Protein AF-A0A7S3NY12-F1 (afdb_monomer)

Secondary structure (DSSP, 8-state):
--PEEEEEEEEHHHHTTTPPPEEEEEEEEHHHHHTS---SHHHHHHHHHT-HHHHHHHHHHHHH-TTSPP-EEEEEEEEEHHHHS-TTTT--HHHHH-TT-GGGGGGSTT-GGGG-S----BTTTB-EEEE--TT----S---GGGPPP-----SSS-EEEEE--GGGHHHHHHHHHHHTHHHHHH-TTTTTTT-----HHHHHHTT---EEEEEPP-

Structure (mmCIF, N/CA/C/O backbone):
data_AF-A0A7S3NY12-F1
#
_entry.id   AF-A0A7S3NY12-F1
#
loop_
_atom_site.group_PDB
_atom_site.id
_atom_site.type_symbol
_atom_site.label_atom_id
_atom_site.label_alt_id
_atom_site.label_comp_id
_atom_site.label_asym_id
_atom_site.label_entity_id
_atom_site.label_seq_id
_atom_site.pdbx_PDB_ins_code
_atom_site.Cartn_x
_atom_site.Cartn_y
_atom_site.Cartn_z
_atom_site.occupancy
_atom_site.B_iso_or_equiv
_atom_site.auth_seq_id
_atom_site.auth_comp_id
_atom_site.auth_asym_id
_atom_site.auth_atom_id
_atom_site.pdbx_PDB_model_num
ATOM 1 N N . SER A 1 1 ? 24.797 0.562 0.069 1.00 65.81 1 SER A N 1
ATOM 2 C CA . SER A 1 1 ? 24.595 1.807 -0.706 1.00 65.81 1 SER A CA 1
ATOM 3 C C . SER A 1 1 ? 24.584 2.985 0.256 1.00 65.81 1 SER A C 1
ATOM 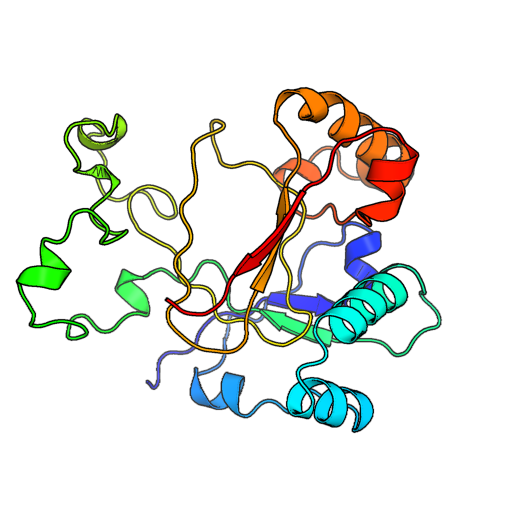5 O O . SER A 1 1 ? 24.001 2.838 1.321 1.00 65.81 1 SER A O 1
ATOM 7 N N . SER A 1 2 ? 25.221 4.115 -0.076 1.00 82.25 2 SER A N 1
ATOM 8 C CA . SER A 1 2 ? 25.170 5.358 0.721 1.00 82.25 2 SER A CA 1
ATOM 9 C C . SER A 1 2 ? 23.960 6.244 0.395 1.00 82.25 2 SER A C 1
ATOM 11 O O . SER A 1 2 ? 23.785 7.290 1.015 1.00 82.25 2 SER A O 1
ATOM 13 N N . LYS A 1 3 ? 23.129 5.845 -0.580 1.00 89.81 3 LYS A N 1
ATOM 14 C CA . LYS A 1 3 ? 21.895 6.562 -0.921 1.00 89.81 3 LYS A CA 1
ATOM 15 C C . LYS A 1 3 ? 20.923 6.518 0.255 1.00 89.81 3 LYS A C 1
ATOM 17 O O . LYS A 1 3 ? 20.723 5.454 0.843 1.00 89.81 3 LYS A O 1
ATOM 22 N N . ARG A 1 4 ? 20.330 7.671 0.561 1.00 93.88 4 ARG A N 1
ATOM 23 C CA . ARG A 1 4 ? 19.294 7.824 1.584 1.00 93.88 4 ARG A CA 1
ATOM 24 C C . ARG A 1 4 ? 17.927 7.733 0.915 1.00 93.88 4 ARG A C 1
ATOM 26 O O . ARG A 1 4 ? 17.709 8.348 -0.124 1.00 93.88 4 ARG A O 1
ATOM 33 N N . MET A 1 5 ? 17.063 6.901 1.475 1.00 94.69 5 MET A N 1
ATOM 34 C CA . MET A 1 5 ? 15.700 6.651 1.028 1.00 94.69 5 MET A CA 1
ATOM 35 C C . MET A 1 5 ? 14.769 7.512 1.882 1.00 94.69 5 MET A C 1
ATOM 37 O O . MET A 1 5 ? 14.854 7.392 3.109 1.00 94.69 5 MET A O 1
ATOM 41 N N . PRO A 1 6 ? 13.907 8.358 1.297 1.00 95.00 6 PRO A N 1
ATOM 42 C CA . PRO A 1 6 ? 12.849 9.001 2.065 1.00 95.00 6 PRO A CA 1
ATOM 43 C C . PRO A 1 6 ? 11.957 7.930 2.705 1.00 95.00 6 PRO A C 1
ATOM 45 O O . PRO A 1 6 ? 11.739 6.859 2.129 1.00 95.00 6 PRO A O 1
ATOM 48 N N . ILE A 1 7 ? 11.469 8.205 3.913 1.00 94.69 7 ILE A N 1
ATOM 49 C CA . ILE A 1 7 ? 10.614 7.276 4.662 1.00 94.69 7 ILE A CA 1
ATOM 50 C C . ILE A 1 7 ? 9.335 7.969 5.108 1.00 94.69 7 ILE A C 1
ATOM 52 O O . ILE A 1 7 ? 9.365 9.101 5.592 1.00 94.69 7 ILE A O 1
ATOM 56 N N . ARG A 1 8 ? 8.218 7.255 4.984 1.00 94.81 8 ARG A N 1
ATOM 57 C CA . ARG A 1 8 ? 6.965 7.594 5.653 1.00 94.81 8 ARG A CA 1
ATOM 58 C C . ARG A 1 8 ? 7.006 7.040 7.068 1.00 94.81 8 ARG A C 1
ATOM 60 O O . ARG A 1 8 ? 7.360 5.877 7.258 1.00 94.81 8 ARG A O 1
ATOM 67 N N . LEU A 1 9 ? 6.646 7.866 8.037 1.00 93.56 9 LEU A N 1
ATOM 68 C CA . LEU A 1 9 ? 6.452 7.469 9.422 1.00 93.56 9 LEU A CA 1
ATOM 69 C C . LEU A 1 9 ? 4.979 7.106 9.597 1.00 93.56 9 LEU A C 1
ATOM 71 O O . LEU A 1 9 ? 4.091 7.876 9.230 1.00 93.56 9 LEU A O 1
ATOM 75 N N . GLN A 1 10 ? 4.717 5.916 10.124 1.00 93.50 10 GLN A N 1
ATOM 76 C CA . GLN A 1 10 ? 3.361 5.416 10.312 1.00 93.50 10 GLN A CA 1
ATOM 77 C C . GLN A 1 10 ? 3.145 5.078 11.779 1.00 93.50 10 GLN A C 1
ATOM 79 O O . GLN A 1 10 ? 3.832 4.216 12.326 1.00 93.50 10 GLN A O 1
ATOM 84 N N . THR A 1 11 ? 2.155 5.716 12.395 1.00 93.50 11 THR A N 1
ATOM 85 C CA . THR A 1 11 ? 1.592 5.261 13.667 1.00 93.50 11 THR A CA 1
ATOM 86 C C . THR A 1 11 ? 0.400 4.363 13.351 1.00 93.50 11 THR A C 1
ATOM 88 O O . THR A 1 11 ? -0.593 4.838 12.800 1.00 93.50 11 THR A O 1
ATOM 91 N N . VAL A 1 12 ? 0.471 3.069 13.677 1.00 92.75 12 VAL A N 1
ATOM 92 C CA . VAL A 1 12 ? -0.541 2.070 13.266 1.00 92.75 12 VAL A CA 1
ATOM 93 C C . VAL A 1 12 ? -1.954 2.463 13.712 1.00 92.75 12 VAL A C 1
ATOM 95 O O . VAL A 1 12 ? -2.903 2.365 12.936 1.00 92.75 12 VAL A O 1
ATOM 98 N N . GLN A 1 13 ? -2.088 2.987 14.930 1.00 91.75 13 GLN A N 1
ATOM 99 C CA . GLN A 1 13 ? -3.350 3.468 15.495 1.00 91.75 13 GLN A CA 1
ATOM 100 C C . GLN A 1 13 ? -3.971 4.617 14.680 1.00 91.75 13 GLN A C 1
ATOM 102 O O . GLN A 1 13 ? -5.193 4.725 14.576 1.00 91.75 13 GLN A O 1
ATOM 107 N N . GLU A 1 14 ? -3.148 5.488 14.090 1.00 92.62 14 GLU A N 1
ATOM 108 C CA . GLU A 1 14 ? -3.610 6.667 13.347 1.00 92.62 14 GLU A CA 1
ATOM 109 C C . GLU A 1 14 ? -4.131 6.315 11.946 1.00 92.62 14 GLU A C 1
ATOM 111 O O . GLU A 1 14 ? -4.917 7.076 11.376 1.00 92.62 14 GLU A O 1
ATOM 116 N N . LEU A 1 15 ? -3.782 5.134 11.420 1.00 92.12 15 LEU A N 1
ATOM 117 C CA . LEU A 1 15 ? -4.290 4.634 10.136 1.00 92.12 15 LEU A CA 1
ATOM 118 C C . LEU A 1 15 ? -5.815 4.486 10.151 1.00 92.12 15 LEU A C 1
ATOM 120 O O . LEU A 1 15 ? -6.484 4.788 9.162 1.00 92.12 15 LEU A O 1
ATOM 124 N N . SER A 1 16 ? -6.37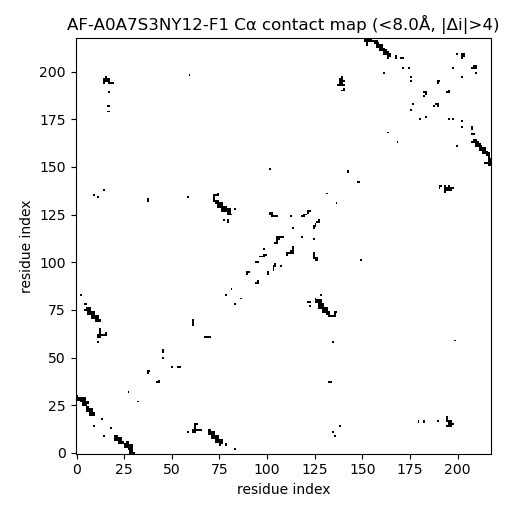8 4.082 11.295 1.00 91.19 16 SER A N 1
ATOM 125 C CA . SER A 1 16 ? -7.829 3.969 11.493 1.00 91.19 16 SER A CA 1
ATOM 126 C C . SER A 1 16 ? -8.563 5.308 11.375 1.00 91.19 16 SER A C 1
ATOM 128 O O . SER A 1 16 ? -9.773 5.330 11.172 1.00 91.19 16 SER A O 1
ATOM 130 N N . GLN A 1 17 ? -7.842 6.428 11.483 1.00 91.19 17 GLN A N 1
ATOM 131 C CA . GLN A 1 17 ? -8.388 7.785 11.462 1.00 91.19 17 GLN A CA 1
ATOM 132 C C . GLN A 1 17 ? -8.206 8.468 10.101 1.00 91.19 17 GLN A C 1
ATOM 134 O O . GLN A 1 17 ? -8.555 9.642 9.954 1.00 91.19 17 GLN A O 1
ATOM 139 N N . ALA A 1 18 ? -7.648 7.764 9.112 1.00 91.88 18 ALA A N 1
ATOM 140 C CA . ALA A 1 18 ? -7.248 8.334 7.831 1.00 91.88 18 ALA A CA 1
ATOM 141 C C . ALA A 1 18 ? -6.425 9.622 7.990 1.00 91.88 18 ALA A C 1
ATOM 143 O O . ALA A 1 18 ? -6.719 10.667 7.399 1.00 91.88 18 ALA A O 1
ATOM 144 N N . LYS A 1 19 ? -5.425 9.568 8.872 1.00 89.94 19 LYS A N 1
ATOM 145 C CA . LYS A 1 19 ? -4.416 10.618 8.982 1.00 89.94 19 LYS A CA 1
ATOM 146 C C . LYS A 1 19 ? -3.382 10.452 7.861 1.00 89.94 19 LYS A C 1
ATOM 148 O O . LYS A 1 19 ? -2.951 9.325 7.626 1.00 89.94 19 LYS A O 1
ATOM 153 N N . PRO A 1 20 ? -2.972 11.549 7.200 1.00 87.50 20 PRO A N 1
ATOM 154 C CA . PRO A 1 20 ? -1.830 11.527 6.297 1.00 87.50 20 PRO A CA 1
ATOM 155 C C . PRO A 1 20 ? -0.561 11.057 7.008 1.00 87.50 20 PRO A C 1
ATOM 157 O O . PRO A 1 20 ? -0.403 11.256 8.213 1.00 87.50 20 PRO A O 1
ATOM 160 N N . PHE A 1 21 ? 0.353 10.472 6.243 1.00 88.81 21 PHE A N 1
ATOM 161 C CA . PHE A 1 21 ? 1.645 10.032 6.753 1.00 88.81 21 PHE A CA 1
ATOM 162 C C . PHE A 1 21 ? 2.608 11.207 6.929 1.00 88.81 21 PHE A C 1
ATOM 164 O O . PHE A 1 21 ? 2.816 11.991 6.000 1.00 88.81 21 PHE A O 1
ATOM 171 N N . ASP A 1 22 ? 3.273 11.269 8.081 1.00 90.88 22 ASP A N 1
ATOM 172 C CA . ASP A 1 22 ? 4.455 12.112 8.234 1.00 90.88 22 ASP A CA 1
ATOM 173 C C . ASP A 1 22 ? 5.597 11.558 7.373 1.00 90.88 22 ASP A C 1
ATOM 175 O O . ASP A 1 22 ? 5.698 10.350 7.139 1.00 90.88 22 ASP A O 1
ATOM 179 N N . THR A 1 23 ? 6.477 12.432 6.887 1.00 90.38 23 THR A N 1
ATOM 180 C CA . THR A 1 23 ? 7.576 12.036 5.995 1.00 90.38 23 THR A CA 1
ATOM 181 C C . THR A 1 23 ? 8.905 12.592 6.493 1.00 90.38 23 THR A C 1
ATOM 183 O O . THR A 1 23 ? 9.013 13.767 6.839 1.00 90.38 23 THR A O 1
ATOM 186 N N . ASN A 1 24 ? 9.935 11.746 6.515 1.00 91.69 24 ASN A N 1
ATOM 187 C CA . ASN A 1 24 ? 11.321 12.161 6.690 1.00 91.69 24 ASN A CA 1
ATOM 188 C C . ASN A 1 24 ? 12.012 12.211 5.321 1.00 91.69 24 ASN A C 1
ATOM 190 O O . ASN A 1 24 ? 12.466 11.189 4.795 1.00 91.69 24 ASN A O 1
ATOM 194 N N . GLU A 1 25 ? 12.106 13.424 4.781 1.00 91.62 25 GLU A N 1
ATOM 195 C CA . GLU A 1 25 ? 12.719 13.725 3.482 1.00 91.62 25 GLU A CA 1
ATOM 196 C C . GLU A 1 25 ? 14.255 13.654 3.501 1.00 91.62 25 GLU A C 1
ATOM 198 O O . GLU A 1 25 ? 14.874 13.405 2.467 1.00 91.62 25 GLU A O 1
ATOM 203 N N . GLU A 1 26 ? 14.902 13.814 4.665 1.00 91.94 26 GLU A N 1
ATOM 204 C CA . GLU A 1 26 ? 16.354 13.580 4.784 1.00 91.94 26 GLU A CA 1
ATOM 205 C C . GLU A 1 26 ? 16.702 12.102 4.546 1.00 91.94 26 GLU A C 1
ATOM 207 O O . GLU A 1 26 ? 17.827 11.751 4.164 1.00 91.94 26 GLU A O 1
ATOM 212 N N . GLY A 1 27 ? 15.712 11.237 4.775 1.00 92.44 27 GLY A N 1
ATOM 213 C CA . GLY A 1 27 ? 15.762 9.814 4.523 1.00 92.44 27 GLY A CA 1
ATOM 214 C C . GLY A 1 27 ? 16.758 9.064 5.398 1.00 92.44 27 GLY A C 1
ATOM 215 O O . GLY A 1 27 ? 17.471 9.621 6.236 1.00 92.44 27 GLY A O 1
ATOM 216 N N . VAL A 1 28 ? 16.829 7.757 5.175 1.00 94.31 28 VAL A N 1
ATOM 217 C CA . VAL A 1 28 ? 17.764 6.841 5.836 1.00 94.31 28 VAL A CA 1
ATOM 218 C C . VAL A 1 28 ? 18.421 5.939 4.806 1.00 94.31 28 VAL A C 1
ATOM 220 O O . VAL A 1 28 ? 17.840 5.592 3.780 1.00 94.31 28 VAL A O 1
ATOM 223 N N . THR A 1 29 ? 19.663 5.551 5.041 1.00 94.44 29 THR A N 1
ATOM 224 C CA . THR A 1 29 ? 20.312 4.529 4.221 1.00 94.44 29 THR A CA 1
ATOM 225 C C . THR A 1 29 ? 19.633 3.176 4.420 1.00 94.44 29 THR A C 1
ATOM 227 O O . THR A 1 29 ? 19.054 2.896 5.468 1.00 94.44 29 THR A O 1
ATOM 230 N N . PHE A 1 30 ? 19.759 2.290 3.430 1.00 91.44 30 PHE A N 1
ATOM 231 C CA . PHE A 1 30 ? 19.253 0.919 3.550 1.00 91.44 30 PHE A CA 1
ATOM 232 C C . PHE A 1 30 ? 19.812 0.195 4.788 1.00 91.44 30 PHE A C 1
ATOM 234 O O . PHE A 1 30 ? 19.082 -0.510 5.471 1.00 91.44 30 PHE A O 1
ATOM 241 N N . GLN A 1 31 ? 21.087 0.418 5.128 1.00 91.44 31 GLN A N 1
ATOM 242 C CA . GLN A 1 31 ? 21.692 -0.198 6.310 1.00 91.44 31 GLN A CA 1
ATOM 243 C C . GLN A 1 31 ? 21.104 0.346 7.619 1.00 91.44 31 GLN A C 1
ATOM 245 O O . GLN A 1 31 ? 20.861 -0.431 8.536 1.00 91.44 31 GLN A O 1
ATOM 250 N N . GLU A 1 32 ? 20.872 1.659 7.712 1.00 93.12 32 GLU A N 1
ATOM 251 C CA . GLU A 1 32 ? 20.206 2.270 8.872 1.00 93.12 32 GLU A CA 1
ATOM 252 C C . GLU A 1 32 ? 18.782 1.721 9.031 1.00 93.12 32 GLU A C 1
ATOM 254 O O . GLU A 1 32 ? 18.401 1.359 10.140 1.00 93.12 32 GLU A O 1
ATOM 259 N N . PHE A 1 33 ? 18.036 1.583 7.928 1.00 92.31 33 PHE A N 1
ATOM 260 C CA . PHE A 1 33 ? 16.687 1.010 7.931 1.00 92.31 33 PHE A CA 1
ATOM 261 C C . PHE A 1 33 ? 16.679 -0.437 8.444 1.00 92.31 33 PHE A C 1
ATOM 263 O O . PHE A 1 33 ? 15.909 -0.771 9.338 1.00 92.31 33 PHE A O 1
ATOM 270 N N . MET A 1 34 ? 17.572 -1.287 7.926 1.00 88.94 34 MET A N 1
ATOM 271 C CA . MET A 1 34 ? 17.658 -2.701 8.322 1.00 88.94 34 MET A CA 1
ATOM 272 C C . MET A 1 34 ? 18.136 -2.900 9.765 1.00 88.94 34 MET A C 1
ATOM 274 O O . MET A 1 34 ? 17.807 -3.907 10.385 1.00 88.94 34 MET A O 1
ATOM 278 N N . ASN A 1 35 ? 18.915 -1.957 10.297 1.00 88.94 35 ASN A N 1
ATOM 279 C CA . ASN A 1 35 ? 19.404 -1.997 11.674 1.00 88.94 35 ASN A CA 1
ATOM 280 C C . ASN A 1 35 ? 18.410 -1.402 12.680 1.00 88.94 35 ASN A C 1
ATOM 282 O O . ASN A 1 35 ? 18.693 -1.419 13.881 1.00 88.94 35 ASN A O 1
ATOM 286 N N . LYS A 1 36 ? 17.289 -0.834 12.218 1.00 85.50 36 LYS A N 1
ATOM 287 C CA . LYS A 1 36 ? 16.285 -0.265 13.111 1.00 85.50 36 LYS A CA 1
ATOM 288 C C . LYS A 1 36 ? 15.687 -1.382 13.959 1.00 85.50 36 LYS A C 1
ATOM 290 O O . LYS A 1 36 ? 15.234 -2.397 13.434 1.00 85.50 36 LYS A O 1
ATOM 295 N N . ASP A 1 37 ? 15.713 -1.195 15.276 1.00 73.94 37 ASP A N 1
ATOM 296 C CA . ASP A 1 37 ? 15.134 -2.165 16.199 1.00 73.94 37 ASP A CA 1
ATOM 297 C C . ASP A 1 37 ? 13.619 -2.265 15.922 1.00 73.94 37 ASP A C 1
ATOM 299 O O . ASP A 1 37 ? 12.943 -1.233 15.979 1.00 73.94 37 ASP A O 1
ATOM 303 N N . PRO A 1 38 ? 13.068 -3.464 15.636 1.00 66.38 38 PRO A N 1
ATOM 304 C CA . PRO A 1 38 ? 11.624 -3.662 15.489 1.00 66.38 38 PRO A CA 1
ATOM 305 C C . PRO A 1 38 ? 10.834 -3.346 16.772 1.00 66.38 38 PRO A C 1
ATOM 307 O O . PRO A 1 38 ? 9.605 -3.366 16.748 1.00 66.38 38 PRO A O 1
ATOM 310 N N . GLY A 1 39 ? 11.515 -3.058 17.887 1.00 67.25 39 GLY A N 1
ATOM 311 C CA . GLY A 1 39 ? 10.936 -2.544 19.120 1.00 67.25 39 GLY A CA 1
ATOM 312 C C . GLY A 1 39 ? 10.843 -3.610 20.210 1.00 67.25 39 GLY A C 1
ATOM 313 O O . GLY A 1 39 ? 11.793 -4.356 20.457 1.00 67.25 39 GLY A O 1
ATOM 314 N N . SER A 1 40 ? 9.697 -3.636 20.900 1.00 65.25 40 SER A N 1
ATOM 315 C CA . SER A 1 40 ? 9.386 -4.505 22.045 1.00 65.25 40 SER A CA 1
ATOM 316 C C . SER A 1 40 ? 9.858 -5.958 21.867 1.00 65.25 40 SER A C 1
ATOM 318 O O . SER A 1 40 ? 9.762 -6.539 20.786 1.00 65.25 40 SER A O 1
ATOM 320 N N . ASN A 1 41 ? 10.310 -6.601 22.953 1.00 64.44 41 ASN A N 1
ATOM 321 C CA . ASN A 1 41 ? 10.700 -8.022 22.941 1.00 64.44 41 ASN A CA 1
ATOM 322 C C . ASN A 1 41 ? 9.577 -8.940 22.420 1.00 64.44 41 ASN A C 1
ATOM 324 O O . ASN A 1 41 ? 9.856 -9.990 21.844 1.00 64.44 41 ASN A O 1
ATOM 328 N N . THR A 1 42 ? 8.314 -8.533 22.581 1.00 62.75 42 THR A N 1
ATOM 329 C CA . THR A 1 42 ? 7.152 -9.231 22.019 1.00 62.75 42 THR A CA 1
ATOM 330 C C . THR A 1 42 ? 7.215 -9.297 20.491 1.00 62.75 42 THR A C 1
ATOM 332 O O . THR A 1 42 ? 6.951 -10.346 19.909 1.00 62.75 42 THR A O 1
ATOM 335 N N . PHE A 1 43 ? 7.623 -8.209 19.835 1.00 75.31 43 PHE A N 1
ATOM 336 C CA . PHE A 1 43 ? 7.768 -8.138 18.381 1.00 75.31 43 PHE A CA 1
ATOM 337 C C . PHE A 1 43 ? 8.918 -8.999 17.872 1.00 75.31 43 PHE A C 1
ATOM 339 O O . PHE A 1 43 ? 8.752 -9.705 16.881 1.00 75.31 43 PHE A O 1
ATOM 346 N N . LYS A 1 44 ? 10.044 -9.024 18.593 1.00 72.56 44 LYS A N 1
ATOM 347 C CA . LYS A 1 44 ? 11.196 -9.878 18.256 1.00 72.56 44 LYS A CA 1
ATOM 348 C C . LYS A 1 44 ? 10.812 -11.357 18.236 1.00 72.56 44 LYS A C 1
ATOM 350 O O . LYS A 1 44 ? 11.045 -12.033 17.242 1.00 72.56 44 LYS A O 1
ATOM 355 N N . ASN A 1 45 ? 10.112 -11.822 19.272 1.00 75.62 45 ASN A N 1
ATOM 356 C CA . ASN A 1 45 ? 9.658 -13.211 19.338 1.00 75.62 45 ASN A CA 1
ATOM 357 C C . ASN A 1 45 ? 8.704 -13.583 18.191 1.00 75.62 45 ASN A C 1
ATOM 359 O O . ASN A 1 45 ? 8.811 -14.679 17.654 1.00 75.62 45 ASN A O 1
ATOM 363 N N . LEU A 1 46 ? 7.779 -12.694 17.810 1.00 79.56 46 LEU A N 1
ATOM 364 C CA . LEU A 1 46 ? 6.847 -12.946 16.702 1.00 79.56 46 LEU A CA 1
ATOM 365 C C . LEU A 1 46 ? 7.561 -13.042 15.348 1.00 79.56 46 LEU A C 1
ATOM 367 O O . LEU A 1 46 ? 7.211 -13.885 14.522 1.00 79.56 46 LEU A O 1
ATOM 371 N N . ILE A 1 47 ? 8.569 -12.194 15.130 1.00 77.56 47 ILE A N 1
ATOM 372 C CA . ILE A 1 47 ? 9.405 -12.226 13.925 1.00 77.56 47 ILE A CA 1
ATOM 373 C C . ILE A 1 47 ? 10.177 -13.549 13.858 1.00 77.56 47 ILE A C 1
ATOM 375 O O . ILE A 1 47 ? 10.180 -14.204 12.816 1.00 77.56 47 ILE A O 1
ATOM 379 N N . ASP A 1 48 ? 10.766 -13.977 14.976 1.00 79.44 48 ASP A N 1
ATOM 380 C CA . ASP A 1 48 ? 11.562 -15.205 15.045 1.00 79.44 48 ASP A CA 1
ATOM 381 C C . ASP A 1 48 ? 10.713 -16.467 14.829 1.00 79.44 48 ASP A C 1
ATOM 383 O O . ASP A 1 48 ? 11.148 -17.406 14.156 1.00 79.44 48 ASP A O 1
ATOM 387 N N . THR A 1 49 ? 9.487 -16.502 15.364 1.00 83.38 49 THR A N 1
ATOM 388 C CA . THR A 1 49 ? 8.574 -17.644 15.189 1.00 83.38 49 THR A CA 1
ATOM 389 C C . THR A 1 49 ? 7.879 -17.661 13.831 1.00 83.38 49 THR A C 1
ATOM 391 O O . THR A 1 49 ? 7.344 -18.704 13.448 1.00 83.38 49 THR A O 1
ATOM 394 N N . LYS A 1 50 ? 7.888 -16.541 13.095 1.00 84.19 50 LYS A N 1
ATOM 395 C CA . LYS A 1 50 ? 7.180 -16.362 11.817 1.00 84.19 50 LYS A CA 1
ATOM 396 C C . LYS A 1 50 ? 5.691 -16.723 11.904 1.00 84.19 50 LYS A C 1
ATOM 398 O O . LYS A 1 50 ? 5.114 -17.263 10.957 1.00 84.19 50 LYS A O 1
ATOM 403 N N . ASP A 1 51 ? 5.058 -16.429 13.039 1.00 90.25 51 ASP A N 1
ATOM 404 C CA . ASP A 1 51 ? 3.615 -16.613 13.223 1.00 90.25 51 ASP A CA 1
ATOM 405 C C . ASP A 1 51 ? 2.848 -15.466 12.547 1.00 90.25 51 ASP A C 1
ATOM 407 O O . ASP A 1 51 ? 2.382 -14.520 13.186 1.00 90.25 51 ASP A O 1
ATOM 411 N N . TYR A 1 52 ? 2.758 -15.529 11.216 1.00 90.69 52 TYR A N 1
ATOM 412 C CA . TYR A 1 52 ? 2.125 -14.482 10.409 1.00 90.69 52 TYR A CA 1
ATOM 413 C C . TYR A 1 52 ? 0.647 -14.278 10.745 1.00 90.69 52 TYR A C 1
ATOM 415 O O . TYR A 1 52 ? 0.155 -13.159 10.618 1.00 90.69 52 TYR A O 1
ATOM 423 N N . ASP A 1 53 ? -0.055 -15.318 11.198 1.00 91.81 53 ASP A N 1
ATOM 424 C CA . ASP A 1 53 ? -1.461 -15.192 11.573 1.00 91.81 53 ASP A CA 1
ATOM 425 C C . ASP A 1 53 ? -1.604 -14.417 12.892 1.00 91.81 53 ASP A C 1
ATOM 427 O O . ASP A 1 53 ? -2.532 -13.623 13.041 1.00 91.81 53 ASP A O 1
ATOM 431 N N . GLN A 1 54 ? -0.684 -14.594 13.849 1.00 92.12 54 GLN A N 1
ATOM 432 C CA . GLN A 1 54 ? -0.667 -13.775 15.061 1.00 92.12 54 GLN A CA 1
ATOM 433 C C . GLN A 1 54 ? -0.212 -12.341 14.786 1.00 92.12 54 GLN A C 1
ATOM 435 O O . GLN A 1 54 ? -0.812 -11.412 15.321 1.00 92.12 54 GLN A O 1
ATOM 440 N N . ILE A 1 55 ? 0.807 -12.148 13.943 1.00 92.81 55 ILE A N 1
ATOM 441 C CA . ILE A 1 55 ? 1.260 -10.813 13.522 1.00 92.81 55 ILE A CA 1
ATOM 442 C C . ILE A 1 55 ? 0.098 -10.049 12.875 1.00 92.81 55 ILE A C 1
ATOM 444 O O . ILE A 1 55 ? -0.171 -8.907 13.232 1.00 92.81 55 ILE A O 1
ATOM 448 N N . GLU A 1 56 ? -0.639 -10.687 11.969 1.00 95.31 56 GLU A N 1
ATOM 449 C CA . GLU A 1 56 ? -1.808 -10.088 11.326 1.00 95.31 56 GLU A CA 1
ATOM 450 C C . GLU A 1 56 ? -2.918 -9.738 12.324 1.00 95.31 56 GLU A C 1
ATOM 452 O O . GLU A 1 56 ? -3.456 -8.633 12.272 1.00 95.31 56 GLU A O 1
ATOM 457 N N . ARG A 1 57 ? -3.250 -10.646 13.255 1.00 94.00 57 ARG A N 1
ATOM 458 C CA . ARG A 1 57 ? -4.237 -10.367 14.313 1.00 94.00 57 ARG A CA 1
ATOM 459 C C . ARG A 1 57 ? -3.832 -9.154 15.148 1.00 94.00 57 ARG A C 1
ATOM 461 O O . ARG A 1 57 ? -4.651 -8.265 15.356 1.00 94.00 57 ARG A O 1
ATOM 468 N N . ASN A 1 58 ? -2.568 -9.101 15.561 1.00 93.25 58 ASN A N 1
ATOM 469 C CA . ASN A 1 58 ? -2.034 -7.997 16.349 1.00 93.25 58 ASN A CA 1
ATOM 470 C C . ASN A 1 58 ? -2.102 -6.672 15.588 1.00 93.25 58 ASN A C 1
ATOM 472 O O . ASN A 1 58 ? -2.469 -5.664 16.176 1.00 93.25 58 ASN A O 1
ATOM 476 N N . PHE A 1 59 ? -1.782 -6.661 14.289 1.00 94.69 59 PHE A N 1
ATOM 477 C CA . PHE A 1 59 ? -1.870 -5.447 13.474 1.00 94.69 59 PHE A CA 1
ATOM 478 C C . PHE A 1 59 ? -3.269 -4.825 13.539 1.00 94.69 59 PHE A C 1
ATOM 480 O O . PHE A 1 59 ? -3.404 -3.632 13.811 1.00 94.69 59 PHE A O 1
ATOM 487 N N . TRP A 1 60 ? -4.309 -5.636 13.329 1.00 96.19 60 TRP A N 1
ATOM 488 C CA . TRP A 1 60 ? -5.689 -5.156 13.376 1.00 96.19 60 TRP A CA 1
ATOM 489 C C . TRP A 1 60 ? -6.126 -4.757 14.787 1.00 96.19 60 TRP A C 1
ATOM 491 O O . TRP A 1 60 ? -6.828 -3.760 14.936 1.00 96.19 60 TRP A O 1
ATOM 501 N N . GLU A 1 61 ? -5.667 -5.473 15.816 1.00 94.00 61 GLU A N 1
ATOM 502 C CA . GLU A 1 61 ? -5.915 -5.106 17.214 1.00 94.00 61 GLU A CA 1
ATOM 503 C C . GLU A 1 61 ? -5.283 -3.754 17.569 1.00 94.00 61 GLU A C 1
ATOM 505 O O . GLU A 1 61 ? -5.963 -2.896 18.127 1.00 94.00 61 GLU A O 1
ATOM 510 N N . PHE A 1 62 ? -4.022 -3.517 17.193 1.00 93.38 62 PHE A N 1
ATOM 511 C CA . PHE A 1 62 ? -3.360 -2.227 17.403 1.00 93.38 62 PHE A CA 1
ATOM 512 C C . PHE A 1 62 ? -4.059 -1.102 16.649 1.00 93.38 62 PHE A C 1
ATOM 514 O O . PHE A 1 62 ? -4.217 -0.014 17.188 1.00 93.38 62 PHE A O 1
ATOM 521 N N . LEU A 1 63 ? -4.499 -1.354 15.416 1.00 93.31 63 LEU A N 1
ATOM 522 C CA . LEU A 1 63 ? -5.182 -0.352 14.606 1.00 93.31 63 LEU A CA 1
ATOM 523 C C . LEU A 1 63 ? -6.516 0.088 15.225 1.00 93.31 63 LEU A C 1
ATOM 525 O O . LEU A 1 63 ? -6.857 1.267 15.156 1.00 93.31 63 LEU A O 1
ATOM 529 N N . GLU A 1 64 ? -7.275 -0.842 15.809 1.00 92.50 64 GLU A N 1
ATOM 530 C CA . GLU A 1 64 ? -8.617 -0.575 16.344 1.00 92.50 64 GLU A CA 1
ATOM 531 C C . GLU A 1 64 ? -8.632 -0.216 17.837 1.00 92.50 64 GLU A C 1
ATOM 533 O O . GLU A 1 64 ? -9.622 0.343 18.314 1.00 92.50 64 GLU A O 1
ATOM 538 N N . ASN A 1 65 ? -7.553 -0.493 18.575 1.00 91.56 65 ASN A N 1
ATOM 539 C CA . ASN A 1 65 ? -7.449 -0.211 20.003 1.00 91.56 65 ASN A CA 1
ATOM 540 C C . ASN A 1 65 ? -6.533 1.000 20.286 1.00 91.56 65 ASN A C 1
ATOM 542 O O . ASN A 1 65 ? -5.310 0.836 20.356 1.00 91.56 65 ASN A O 1
ATOM 546 N N . PRO A 1 66 ? -7.087 2.206 20.516 1.00 84.94 66 PRO A N 1
ATOM 547 C CA . PRO A 1 66 ? -6.290 3.400 20.806 1.00 84.94 66 PRO A CA 1
ATOM 548 C C . PRO A 1 66 ? -5.546 3.334 22.149 1.00 84.94 66 PRO A C 1
ATOM 550 O O . PRO A 1 66 ? -4.578 4.067 22.326 1.00 84.94 66 PRO A O 1
ATOM 553 N N . ASP A 1 67 ? -5.965 2.457 23.067 1.00 87.75 67 ASP A N 1
ATOM 554 C CA . ASP A 1 67 ? -5.339 2.276 24.384 1.00 87.75 67 ASP A CA 1
ATOM 555 C C . ASP A 1 67 ? -4.184 1.253 24.358 1.00 87.75 67 ASP A C 1
ATOM 557 O O . ASP A 1 67 ? -3.563 0.977 25.388 1.00 87.75 67 ASP A O 1
ATOM 561 N N . SER A 1 68 ? -3.902 0.656 23.195 1.00 86.56 68 SER A N 1
ATOM 562 C CA . SER A 1 68 ? -2.781 -0.270 23.009 1.00 86.56 68 SER A CA 1
ATOM 563 C C . SER A 1 68 ? -1.419 0.441 23.004 1.00 86.56 68 SER A C 1
ATOM 565 O O . SER A 1 68 ? -1.329 1.667 22.942 1.00 86.56 68 SER A O 1
ATOM 567 N N . GLU A 1 69 ? -0.328 -0.333 23.066 1.00 84.62 69 GLU A N 1
ATOM 568 C CA . GLU A 1 69 ? 1.027 0.204 22.880 1.00 84.62 69 GLU A CA 1
ATOM 569 C C . GLU A 1 69 ? 1.129 0.917 21.522 1.00 84.62 69 GLU A C 1
ATOM 571 O O . GLU A 1 69 ? 0.807 0.333 20.488 1.00 84.62 69 GLU A O 1
ATOM 576 N N . THR A 1 70 ? 1.583 2.176 21.508 1.00 87.56 70 THR A N 1
ATOM 577 C CA . THR A 1 70 ? 1.787 2.927 20.262 1.00 87.56 70 THR A CA 1
ATOM 578 C C . THR A 1 70 ? 2.821 2.223 19.389 1.00 87.56 70 THR A C 1
ATOM 580 O O . THR A 1 70 ? 3.982 2.090 19.776 1.00 87.56 70 THR A O 1
ATOM 583 N N . VAL A 1 71 ? 2.419 1.825 18.181 1.00 90.31 71 VAL A N 1
ATOM 584 C CA . VAL A 1 71 ? 3.310 1.161 17.227 1.00 90.31 71 VAL A CA 1
ATOM 585 C C . VAL A 1 71 ? 3.679 2.151 16.132 1.00 90.31 71 VAL A C 1
ATOM 587 O O . VAL A 1 71 ? 2.829 2.532 15.326 1.00 90.31 71 VAL A O 1
ATOM 590 N N . GLN A 1 72 ? 4.949 2.561 16.107 1.00 91.44 72 GLN A N 1
ATOM 591 C CA . GLN A 1 72 ? 5.500 3.442 15.078 1.00 91.44 72 GLN A CA 1
ATOM 592 C C . GLN A 1 72 ? 6.483 2.690 14.188 1.00 91.44 72 GLN A C 1
ATOM 594 O O . GLN A 1 72 ? 7.411 2.046 14.679 1.00 91.44 72 GLN A O 1
ATOM 599 N N . VAL A 1 73 ? 6.290 2.793 12.877 1.00 92.50 73 VAL A N 1
ATOM 600 C CA . VAL A 1 73 ? 7.077 2.069 11.874 1.00 92.50 73 VAL A CA 1
ATOM 601 C C . VAL A 1 73 ? 7.481 2.986 10.730 1.00 92.50 73 VAL A C 1
ATOM 603 O O . VAL A 1 73 ? 6.788 3.958 10.427 1.00 92.50 73 VAL A O 1
ATOM 606 N N . ASP A 1 74 ? 8.594 2.652 10.079 1.00 94.25 74 ASP A N 1
ATOM 607 C CA . ASP A 1 74 ? 9.039 3.363 8.883 1.00 94.25 74 ASP A CA 1
ATOM 608 C C . ASP A 1 74 ? 8.669 2.565 7.641 1.00 94.25 74 ASP A C 1
ATOM 610 O O . ASP A 1 74 ? 8.775 1.336 7.602 1.00 94.25 74 ASP A O 1
ATOM 614 N N . TYR A 1 75 ? 8.305 3.278 6.584 1.00 95.38 75 TYR A N 1
ATOM 615 C CA . TYR A 1 75 ? 8.034 2.685 5.290 1.00 95.38 75 TYR A CA 1
ATOM 616 C C . TYR A 1 75 ? 8.687 3.502 4.179 1.00 95.38 75 TYR A C 1
ATOM 618 O O . TYR A 1 75 ? 8.252 4.613 3.869 1.00 95.38 75 TYR A O 1
ATOM 626 N N . ALA A 1 76 ? 9.733 2.953 3.557 1.00 95.38 76 ALA A N 1
ATOM 627 C CA . ALA A 1 76 ? 10.317 3.561 2.369 1.00 95.38 76 ALA A CA 1
ATOM 628 C C . ALA A 1 76 ? 9.477 3.137 1.160 1.00 95.38 76 ALA A C 1
ATOM 630 O O . ALA A 1 76 ? 9.539 1.989 0.712 1.00 95.38 76 ALA A O 1
ATOM 631 N N . SER A 1 77 ? 8.644 4.048 0.674 1.00 92.44 77 SER A N 1
ATOM 632 C CA . SER A 1 77 ? 7.694 3.806 -0.414 1.00 92.44 77 SER A CA 1
ATOM 633 C C . SER A 1 77 ? 7.973 4.720 -1.597 1.00 92.44 77 SER A C 1
ATOM 635 O O . SER A 1 77 ? 8.648 5.738 -1.457 1.00 92.44 77 SER A O 1
ATOM 637 N N . ASP A 1 78 ? 7.485 4.310 -2.767 1.00 90.88 78 ASP A N 1
ATOM 638 C CA . ASP A 1 78 ? 7.535 5.079 -4.014 1.00 90.88 78 ASP A CA 1
ATOM 639 C C . ASP A 1 78 ? 8.967 5.466 -4.442 1.00 90.88 78 ASP A C 1
ATOM 641 O O . ASP A 1 78 ? 9.211 6.468 -5.118 1.00 90.88 78 ASP A O 1
ATOM 645 N N . LEU A 1 79 ? 9.947 4.629 -4.075 1.00 91.75 79 LEU A N 1
ATOM 646 C CA . LEU A 1 79 ? 11.342 4.813 -4.458 1.00 91.75 79 LEU A CA 1
ATOM 647 C C . LEU A 1 79 ? 11.495 4.498 -5.946 1.00 91.75 79 LEU A C 1
ATOM 649 O O . LEU A 1 79 ? 11.203 3.386 -6.389 1.00 91.75 79 LEU A O 1
ATOM 653 N N . LYS A 1 80 ? 11.991 5.440 -6.747 1.00 89.31 80 LYS A N 1
ATOM 654 C CA . LYS A 1 80 ? 12.154 5.189 -8.183 1.00 89.31 80 LYS A CA 1
ATOM 655 C C . LYS A 1 80 ? 13.238 4.142 -8.427 1.00 89.31 80 LYS A C 1
ATOM 657 O O . LYS A 1 80 ? 14.372 4.268 -7.960 1.00 89.31 80 LYS A O 1
ATOM 662 N N . SER A 1 81 ? 12.894 3.093 -9.170 1.00 84.75 81 SER A N 1
ATOM 663 C CA . SER A 1 81 ? 13.806 1.967 -9.396 1.00 84.75 81 SER A CA 1
ATOM 664 C C . SER A 1 81 ? 15.095 2.351 -10.132 1.00 84.75 81 SER A C 1
ATOM 666 O O . SER A 1 81 ? 16.139 1.771 -9.856 1.00 84.75 81 SER A O 1
ATOM 668 N N . ASP A 1 82 ? 15.072 3.342 -11.019 1.00 82.44 82 ASP A N 1
ATOM 669 C CA . ASP A 1 82 ? 16.258 3.850 -11.721 1.00 82.44 82 ASP A CA 1
ATOM 670 C C . ASP A 1 82 ? 17.202 4.669 -10.825 1.00 82.44 82 ASP A C 1
ATOM 672 O O . ASP A 1 82 ? 18.408 4.742 -11.089 1.00 82.44 82 ASP A O 1
ATOM 676 N N . GLU A 1 83 ? 16.672 5.247 -9.749 1.00 85.75 83 GLU A N 1
ATOM 677 C CA . GLU A 1 83 ? 17.439 5.939 -8.721 1.00 85.75 83 GLU A CA 1
ATOM 678 C C . GLU A 1 83 ? 17.989 4.970 -7.668 1.00 85.75 83 GLU A C 1
ATOM 680 O O . GLU A 1 83 ? 19.143 5.116 -7.264 1.00 85.75 83 GLU A O 1
ATOM 685 N N . PHE A 1 84 ? 17.214 3.978 -7.221 1.00 84.75 84 PHE A N 1
ATOM 686 C CA . PHE A 1 84 ? 17.564 3.163 -6.048 1.00 84.75 84 PHE A CA 1
ATOM 687 C C . PHE A 1 84 ? 18.036 1.741 -6.353 1.00 84.75 84 PHE A C 1
ATOM 689 O O . PHE A 1 84 ? 18.765 1.175 -5.536 1.00 84.75 84 PHE A O 1
ATOM 696 N N . MET A 1 85 ? 17.722 1.177 -7.521 1.00 76.62 85 MET A N 1
ATOM 697 C CA . MET A 1 85 ? 18.295 -0.106 -7.929 1.00 76.62 85 MET A CA 1
ATOM 698 C C . MET A 1 85 ? 19.639 0.095 -8.627 1.00 76.62 85 MET A C 1
ATOM 700 O O . MET A 1 85 ? 19.866 1.074 -9.343 1.00 76.62 85 MET A O 1
ATOM 704 N N . ALA A 1 86 ? 20.570 -0.835 -8.410 1.00 63.94 86 ALA A N 1
ATOM 705 C CA . ALA A 1 86 ? 21.852 -0.786 -9.094 1.00 63.94 86 ALA A CA 1
ATOM 706 C C . ALA A 1 86 ? 21.635 -0.972 -10.604 1.00 63.94 86 ALA A C 1
ATOM 708 O O . ALA A 1 86 ? 21.020 -1.948 -11.031 1.00 63.94 86 ALA A O 1
ATOM 709 N N . LYS A 1 87 ? 22.198 -0.069 -11.421 1.00 57.47 87 LYS A N 1
ATOM 710 C CA . LYS A 1 87 ? 22.256 -0.232 -12.888 1.00 57.47 87 LYS A CA 1
ATOM 711 C C . LYS A 1 87 ? 22.955 -1.538 -13.299 1.00 57.47 87 LYS A C 1
ATOM 713 O O . LYS A 1 87 ? 22.725 -2.035 -14.393 1.00 57.47 87 LYS A O 1
ATOM 718 N N . GLU A 1 88 ? 23.771 -2.081 -12.398 1.00 46.84 88 GLU A N 1
ATOM 719 C CA . GLU A 1 88 ? 24.562 -3.304 -12.549 1.00 46.84 88 GLU A CA 1
ATOM 720 C C . GLU A 1 88 ? 23.833 -4.578 -12.072 1.00 46.84 88 GLU A C 1
ATOM 722 O O . GLU A 1 88 ? 24.367 -5.672 -12.221 1.00 46.84 88 GLU A O 1
ATOM 727 N N . ALA A 1 89 ? 22.608 -4.482 -11.528 1.00 52.09 89 ALA A N 1
ATOM 728 C CA . ALA A 1 89 ? 21.911 -5.616 -10.898 1.00 52.09 89 ALA A CA 1
ATOM 729 C C . ALA A 1 89 ? 21.510 -6.755 -11.856 1.00 52.09 89 ALA A C 1
ATOM 731 O O . ALA A 1 89 ? 21.076 -7.807 -11.395 1.00 52.09 89 ALA A O 1
ATOM 732 N N . SER A 1 90 ? 21.704 -6.606 -13.167 1.00 55.56 90 SER A N 1
ATOM 733 C CA . SER A 1 90 ? 21.939 -7.785 -13.996 1.00 55.56 90 SER A CA 1
ATOM 734 C C . SER A 1 90 ? 22.723 -7.410 -15.253 1.00 55.56 90 SER A C 1
ATOM 736 O O . SER A 1 90 ? 22.144 -6.926 -16.221 1.00 55.56 90 SER A O 1
ATOM 738 N N . GLU A 1 91 ? 24.021 -7.696 -15.314 1.00 60.03 91 GLU A N 1
ATOM 739 C CA . GLU A 1 91 ? 24.692 -7.876 -16.617 1.00 60.03 91 GLU A CA 1
ATOM 740 C C . GLU A 1 91 ? 24.114 -9.080 -17.392 1.00 60.03 91 GLU A C 1
ATOM 742 O O . GLU A 1 91 ? 24.397 -9.266 -18.575 1.00 60.03 91 GLU A O 1
ATOM 747 N N . ASP A 1 92 ? 23.251 -9.878 -16.750 1.00 76.69 92 ASP A N 1
ATOM 748 C CA . ASP A 1 92 ? 22.486 -10.939 -17.388 1.00 76.69 92 ASP A CA 1
ATOM 749 C C . ASP A 1 92 ? 21.469 -10.371 -18.392 1.00 76.69 92 ASP A C 1
ATOM 751 O O . ASP A 1 92 ? 20.363 -9.929 -18.055 1.00 76.69 92 ASP A O 1
ATOM 755 N N . ALA A 1 93 ? 21.851 -10.428 -19.666 1.00 77.75 93 ALA A N 1
ATOM 756 C CA . ALA A 1 93 ? 21.017 -10.046 -20.796 1.00 77.75 93 ALA A CA 1
ATOM 757 C C . ALA A 1 93 ? 19.679 -10.807 -20.843 1.00 77.75 93 ALA A C 1
ATOM 759 O O . ALA A 1 93 ? 18.718 -10.294 -21.430 1.00 77.75 93 ALA A O 1
ATOM 760 N N . ASN A 1 94 ? 19.584 -11.992 -20.223 1.00 83.12 94 ASN A N 1
ATOM 761 C CA . ASN A 1 94 ? 18.333 -12.739 -20.144 1.00 83.12 94 ASN A CA 1
ATOM 762 C C . ASN A 1 94 ? 17.335 -12.030 -19.230 1.00 83.12 94 ASN A C 1
ATOM 764 O O . ASN A 1 94 ? 16.204 -11.810 -19.654 1.00 83.12 94 ASN A O 1
ATOM 768 N N . TYR A 1 95 ? 17.743 -11.600 -18.030 1.00 83.56 95 TYR A N 1
ATOM 769 C CA . TYR A 1 95 ? 16.871 -10.840 -17.125 1.00 83.56 95 TYR A CA 1
ATOM 770 C C . TYR A 1 95 ? 16.514 -9.469 -17.704 1.00 83.56 95 TYR A C 1
ATOM 772 O O . TYR A 1 95 ? 15.352 -9.050 -17.673 1.00 83.56 95 TYR A O 1
ATOM 780 N N . GLN A 1 96 ? 17.494 -8.773 -18.290 1.00 81.81 96 GLN A N 1
ATOM 781 C CA . GLN A 1 96 ? 17.257 -7.458 -18.886 1.00 81.81 96 GLN A CA 1
ATOM 782 C C . GLN A 1 96 ? 16.210 -7.491 -19.997 1.00 81.81 96 GLN A C 1
ATOM 784 O O . GLN A 1 96 ? 15.505 -6.507 -20.177 1.00 81.81 96 GLN A O 1
ATOM 789 N N . ASN A 1 97 ? 16.100 -8.587 -20.748 1.00 83.56 97 ASN A N 1
ATOM 790 C CA . ASN A 1 97 ? 15.125 -8.723 -21.831 1.00 83.56 97 ASN A CA 1
ATOM 791 C C . ASN A 1 97 ? 13.925 -9.599 -21.462 1.00 83.56 97 ASN A C 1
ATOM 793 O O . ASN A 1 97 ? 13.042 -9.800 -22.297 1.00 83.56 97 ASN A O 1
ATOM 797 N N . HIS A 1 98 ? 13.867 -10.090 -20.224 1.00 88.69 98 HIS A N 1
ATOM 798 C CA . HIS A 1 98 ? 12.803 -10.971 -19.784 1.00 88.69 98 HIS A CA 1
ATOM 799 C C . HIS A 1 98 ? 11.451 -10.237 -19.816 1.00 88.69 98 HIS A C 1
ATOM 801 O O . HIS A 1 98 ? 11.363 -9.096 -19.349 1.00 88.69 98 HIS A O 1
ATOM 807 N N . PRO A 1 99 ? 10.372 -10.862 -20.323 1.00 89.62 99 PRO A N 1
ATOM 808 C CA . PRO A 1 99 ? 9.064 -10.213 -20.423 1.00 89.62 99 PRO A CA 1
ATOM 809 C C . PRO A 1 99 ? 8.459 -9.848 -19.060 1.00 89.62 99 PRO A C 1
ATOM 811 O O . PRO A 1 99 ? 7.642 -8.937 -18.995 1.00 89.62 99 PRO A O 1
ATOM 814 N N . TRP A 1 100 ? 8.886 -10.514 -17.981 1.00 89.94 100 TRP A N 1
ATOM 815 C CA . TRP A 1 100 ? 8.463 -10.212 -16.606 1.00 89.94 100 TRP A CA 1
ATOM 816 C C . TRP A 1 100 ? 9.329 -9.168 -15.896 1.00 89.94 100 TRP A C 1
ATOM 818 O O . TRP A 1 100 ? 9.065 -8.835 -14.745 1.00 89.94 100 TRP A O 1
ATOM 828 N N . ASN A 1 101 ? 10.358 -8.631 -16.556 1.00 88.19 101 ASN A N 1
ATOM 829 C CA . ASN A 1 101 ? 11.076 -7.487 -16.012 1.00 88.19 101 ASN A CA 1
ATOM 830 C C . ASN A 1 101 ? 10.114 -6.292 -15.956 1.00 88.19 101 ASN A C 1
ATOM 832 O O . ASN A 1 101 ? 9.654 -5.811 -16.995 1.00 88.19 101 ASN A O 1
ATOM 836 N N . MET A 1 102 ? 9.809 -5.813 -14.749 1.00 88.00 102 MET A N 1
ATOM 837 C CA . MET A 1 102 ? 8.767 -4.805 -14.535 1.00 88.00 102 MET A CA 1
ATOM 838 C C . MET A 1 102 ? 9.033 -3.493 -15.287 1.00 88.00 102 MET A C 1
ATOM 840 O O . MET A 1 102 ? 8.100 -2.868 -15.786 1.00 88.00 102 MET A O 1
ATOM 844 N N . ASN A 1 103 ? 10.304 -3.149 -15.517 1.00 85.31 103 ASN A N 1
ATOM 845 C CA . ASN A 1 103 ? 10.697 -1.987 -16.320 1.00 85.31 103 ASN A CA 1
ATOM 846 C C . ASN A 1 103 ? 10.438 -2.152 -17.829 1.00 85.31 103 ASN A C 1
ATOM 848 O O . ASN A 1 103 ? 10.698 -1.233 -18.605 1.00 85.31 103 ASN A O 1
ATOM 852 N N . ARG A 1 104 ? 9.951 -3.318 -18.267 1.00 86.69 104 ARG A N 1
ATOM 853 C CA . ARG A 1 104 ? 9.666 -3.658 -19.669 1.00 86.69 104 ARG A CA 1
ATOM 854 C C . ARG A 1 104 ? 8.240 -4.112 -19.918 1.00 86.69 104 ARG A C 1
ATOM 856 O O . ARG A 1 104 ? 7.892 -4.335 -21.078 1.00 86.69 104 ARG A O 1
ATOM 863 N N . LEU A 1 105 ? 7.415 -4.240 -18.881 1.00 89.31 105 LEU A N 1
ATOM 864 C CA . LEU A 1 105 ? 6.022 -4.667 -19.030 1.00 89.31 105 LEU A CA 1
ATOM 865 C C . LEU A 1 105 ? 5.243 -3.738 -19.962 1.00 89.31 105 LEU A C 1
ATOM 867 O O . LEU A 1 105 ? 4.513 -4.202 -20.835 1.00 89.31 105 LEU A O 1
ATOM 871 N N . HIS A 1 106 ? 5.489 -2.431 -19.856 1.00 90.12 106 HIS A N 1
ATOM 872 C CA . HIS A 1 106 ? 4.843 -1.442 -20.710 1.00 90.12 106 HIS A CA 1
ATOM 873 C C . HIS A 1 106 ? 5.178 -1.616 -22.205 1.00 90.12 106 HIS A C 1
ATOM 875 O O . HIS A 1 106 ? 4.370 -1.218 -23.036 1.00 90.12 106 HIS A O 1
ATOM 881 N N . LEU A 1 107 ? 6.309 -2.2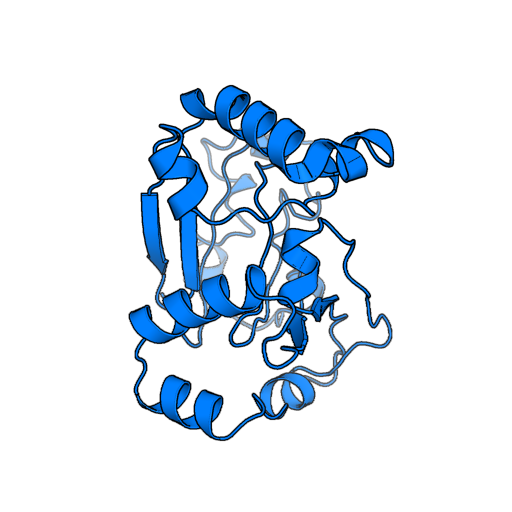49 -22.554 1.00 90.38 107 LEU A N 1
ATOM 882 C CA . LEU A 1 107 ? 6.762 -2.492 -23.934 1.00 90.38 107 LEU A CA 1
ATOM 883 C C . LEU A 1 107 ? 6.251 -3.808 -24.533 1.00 90.38 107 LEU A C 1
ATOM 885 O O . LEU A 1 107 ? 6.547 -4.112 -25.689 1.00 90.38 107 LEU A O 1
ATOM 889 N N . GLN A 1 108 ? 5.554 -4.636 -23.754 1.00 91.56 108 GLN A N 1
ATOM 890 C CA . GLN A 1 108 ? 5.084 -5.926 -24.250 1.00 91.56 108 GLN A CA 1
ATOM 891 C C . GLN A 1 108 ? 3.987 -5.727 -25.300 1.00 91.56 108 GLN A C 1
ATOM 893 O O . GLN A 1 108 ? 3.178 -4.810 -25.202 1.00 91.56 108 GLN A O 1
ATOM 898 N N . LYS A 1 109 ? 3.912 -6.637 -26.279 1.00 91.75 109 LYS A N 1
ATOM 899 C CA . LYS A 1 109 ? 3.004 -6.540 -27.440 1.00 91.75 109 LYS A CA 1
ATOM 900 C C . LYS A 1 109 ? 1.532 -6.287 -27.079 1.00 91.75 109 LYS A C 1
ATOM 902 O O . LYS A 1 109 ? 0.813 -5.688 -27.871 1.00 91.75 109 LYS A O 1
ATOM 907 N N . ASN A 1 110 ? 1.087 -6.739 -25.910 1.00 90.56 110 ASN A N 1
ATOM 908 C CA . ASN A 1 110 ? -0.302 -6.608 -25.461 1.00 90.56 110 ASN A CA 1
ATOM 909 C C . ASN A 1 110 ? -0.515 -5.467 -24.451 1.00 90.56 110 ASN A C 1
ATOM 911 O O . ASN A 1 110 ? -1.610 -5.317 -23.921 1.00 90.56 110 ASN A O 1
ATOM 915 N N . SER A 1 111 ? 0.515 -4.670 -24.171 1.00 91.94 111 SER A N 1
ATOM 916 C CA . SER A 1 111 ? 0.407 -3.479 -23.337 1.00 91.94 111 SER A CA 1
ATOM 917 C C . SER A 1 111 ? -0.098 -2.305 -24.172 1.00 91.94 111 SER A C 1
ATOM 919 O O . SER A 1 111 ? 0.476 -1.986 -25.213 1.00 91.94 111 SER A O 1
ATOM 921 N N . LEU A 1 112 ? -1.143 -1.616 -23.710 1.00 91.38 112 LEU A N 1
ATOM 922 C CA . LEU A 1 112 ? -1.574 -0.355 -24.328 1.00 91.38 112 LEU A CA 1
ATOM 923 C C . LEU A 1 112 ? -0.537 0.761 -24.124 1.00 91.38 112 LEU A C 1
ATOM 925 O O . LEU A 1 112 ? -0.408 1.642 -24.970 1.00 91.38 112 LEU A O 1
ATOM 929 N N . LEU A 1 113 ? 0.261 0.677 -23.054 1.00 91.62 113 LEU A N 1
ATOM 930 C CA . LEU A 1 113 ? 1.292 1.661 -22.715 1.00 91.62 113 LEU A CA 1
ATOM 931 C C . LEU A 1 113 ? 2.478 1.656 -23.692 1.00 91.62 113 LEU A C 1
ATOM 933 O O . LEU A 1 113 ? 3.282 2.584 -23.675 1.00 91.62 113 LEU A O 1
ATOM 937 N N . GLN A 1 114 ? 2.590 0.657 -24.579 1.00 90.88 114 GLN A N 1
ATOM 938 C CA . GLN A 1 114 ? 3.664 0.615 -25.582 1.00 90.88 114 GLN A CA 1
ATOM 939 C C . GLN A 1 114 ? 3.560 1.768 -26.599 1.00 90.88 114 GLN A C 1
ATOM 941 O O . GLN A 1 114 ? 4.541 2.087 -27.271 1.00 90.88 114 GLN A O 1
ATOM 946 N N . PHE A 1 115 ? 2.370 2.371 -26.718 1.00 90.38 115 PHE A N 1
ATOM 947 C CA . PHE A 1 115 ? 2.065 3.465 -27.641 1.00 90.38 115 PHE A CA 1
ATOM 948 C C . PHE A 1 115 ? 2.110 4.850 -26.983 1.00 90.38 115 PHE A C 1
ATOM 950 O O . PHE A 1 115 ? 1.928 5.846 -27.678 1.00 90.38 115 PHE A O 1
ATOM 957 N N . CYS A 1 116 ? 2.339 4.935 -25.669 1.00 86.12 116 CYS A N 1
ATOM 958 C CA . CYS A 1 116 ? 2.488 6.218 -24.990 1.00 86.12 116 CYS A CA 1
ATOM 959 C C . CYS A 1 116 ? 3.746 6.939 -25.497 1.00 86.12 116 CYS A C 1
ATOM 961 O O . CYS A 1 116 ? 4.839 6.366 -25.516 1.00 86.12 116 CYS A O 1
ATOM 963 N N . GLU A 1 117 ? 3.585 8.198 -25.917 1.00 80.44 117 GLU A N 1
ATOM 964 C CA . GLU A 1 117 ? 4.704 9.039 -26.362 1.00 80.44 117 GLU A CA 1
ATOM 965 C C . GLU A 1 117 ? 5.690 9.281 -25.217 1.00 80.44 117 GLU A C 1
ATOM 967 O O . GLU A 1 117 ? 6.904 9.147 -25.396 1.00 80.44 117 GLU A O 1
ATOM 972 N N . ASP A 1 118 ? 5.153 9.558 -24.024 1.00 80.38 118 ASP A N 1
ATOM 973 C CA . ASP A 1 118 ? 5.933 9.579 -22.798 1.00 80.38 118 ASP A CA 1
ATOM 974 C C . ASP A 1 118 ? 6.180 8.150 -22.308 1.00 80.38 118 ASP A C 1
ATOM 976 O O . ASP A 1 118 ? 5.292 7.452 -21.813 1.00 80.38 118 ASP A O 1
ATOM 980 N N . LYS A 1 119 ? 7.425 7.706 -22.471 1.00 73.12 119 LYS A N 1
ATOM 981 C CA . LYS A 1 119 ? 7.881 6.381 -22.041 1.00 73.12 119 LYS A CA 1
ATOM 982 C C . LYS A 1 119 ? 8.305 6.352 -20.573 1.00 73.12 119 LYS A C 1
ATOM 984 O O . LYS A 1 119 ? 8.672 5.284 -20.080 1.00 73.12 119 LYS A O 1
ATOM 989 N N . TYR A 1 120 ? 8.292 7.483 -19.870 1.00 81.94 120 TYR A N 1
ATOM 990 C CA . TYR A 1 120 ? 8.924 7.659 -18.561 1.00 81.94 120 TYR A CA 1
ATOM 991 C C . TYR A 1 120 ? 7.957 8.241 -17.530 1.00 81.94 120 TYR A C 1
ATOM 993 O O . TYR A 1 120 ? 8.245 9.231 -16.864 1.00 81.94 120 TYR A O 1
ATOM 1001 N N . ILE A 1 121 ? 6.830 7.561 -17.347 1.00 87.75 121 ILE A N 1
ATOM 1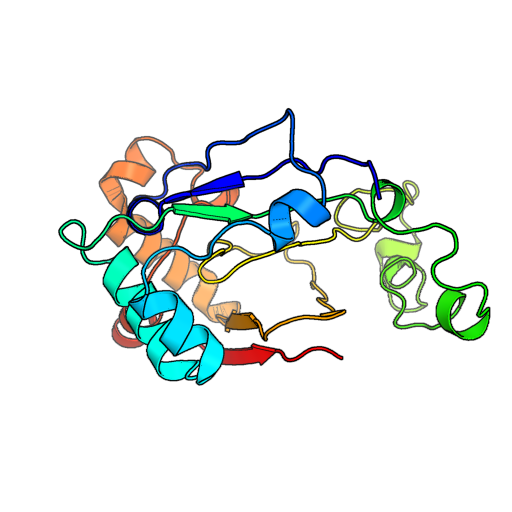002 C CA . ILE A 1 121 ? 5.828 7.924 -16.355 1.00 87.75 121 ILE A CA 1
ATOM 1003 C C . ILE A 1 121 ? 6.141 7.165 -15.058 1.00 87.75 121 ILE A C 1
ATOM 1005 O O . ILE A 1 121 ? 6.112 5.929 -15.022 1.00 87.75 121 ILE A O 1
ATOM 1009 N N . SER A 1 122 ? 6.496 7.902 -14.001 1.00 89.12 122 SER A N 1
ATOM 1010 C CA . SER A 1 122 ? 6.806 7.331 -12.681 1.00 89.12 122 SER A CA 1
ATOM 1011 C C . SER A 1 122 ? 5.610 6.550 -12.133 1.00 89.12 122 SER A C 1
ATOM 1013 O O . SER A 1 122 ? 4.479 6.997 -12.281 1.00 89.12 122 SER A O 1
ATOM 1015 N N . GLY A 1 123 ? 5.849 5.366 -11.566 1.00 86.38 123 GLY A N 1
ATOM 1016 C CA . GLY A 1 123 ? 4.798 4.485 -11.044 1.00 86.38 123 GLY A CA 1
ATOM 1017 C C . GLY A 1 123 ? 4.041 3.694 -12.118 1.00 86.38 123 GLY A C 1
ATOM 1018 O O . GLY A 1 123 ? 3.464 2.660 -11.805 1.00 86.38 123 GLY A O 1
ATOM 1019 N N . ILE A 1 124 ? 4.100 4.109 -13.392 1.00 89.38 124 ILE A N 1
ATOM 1020 C CA . ILE A 1 124 ? 3.357 3.480 -14.498 1.00 89.38 124 ILE A CA 1
ATOM 1021 C C . ILE A 1 124 ? 4.294 2.712 -15.440 1.00 89.38 124 ILE A C 1
ATOM 1023 O O . ILE A 1 124 ? 4.210 1.490 -15.556 1.00 89.38 124 ILE A O 1
ATOM 1027 N N . THR A 1 125 ? 5.217 3.396 -16.124 1.00 88.25 125 THR A N 1
ATOM 1028 C CA . THR A 1 125 ? 6.199 2.742 -17.015 1.00 88.25 125 THR A CA 1
ATOM 1029 C C . THR A 1 125 ? 7.549 2.525 -16.335 1.00 88.25 125 THR A C 1
ATOM 1031 O O . THR A 1 125 ? 8.345 1.693 -16.787 1.00 88.25 125 THR A O 1
ATOM 1034 N N . LYS A 1 126 ? 7.798 3.244 -15.233 1.00 87.00 126 LYS A N 1
ATOM 1035 C CA . LYS A 1 126 ? 8.941 3.070 -14.333 1.00 87.00 126 LYS A CA 1
ATOM 1036 C C . LYS A 1 126 ? 8.476 2.549 -12.988 1.00 87.00 126 LYS A C 1
ATOM 1038 O O . LYS A 1 126 ? 7.720 3.219 -12.291 1.00 87.00 126 LYS A O 1
ATOM 1043 N N . SER A 1 127 ? 8.962 1.368 -12.624 1.00 89.94 127 SER A N 1
ATOM 1044 C CA . SER A 1 127 ? 8.553 0.693 -11.397 1.00 89.94 127 SER A CA 1
ATOM 1045 C C . SER A 1 127 ? 9.025 1.444 -10.155 1.00 89.94 127 SER A C 1
ATOM 1047 O O . SER A 1 127 ? 10.131 2.003 -10.135 1.00 89.94 127 SER A O 1
ATOM 1049 N N . TRP A 1 128 ? 8.202 1.398 -9.115 1.00 93.25 128 TRP A N 1
ATOM 1050 C CA . TRP A 1 128 ? 8.572 1.798 -7.766 1.00 93.25 128 TRP A CA 1
ATOM 1051 C C . TRP A 1 128 ? 9.131 0.615 -6.973 1.00 93.25 128 TRP A C 1
ATOM 1053 O O . TRP A 1 128 ? 8.804 -0.545 -7.229 1.00 93.25 128 TRP A O 1
ATOM 1063 N N . LEU A 1 129 ? 10.005 0.928 -6.024 1.00 93.44 129 LEU A N 1
ATOM 1064 C CA . LEU A 1 129 ? 10.568 0.017 -5.044 1.00 93.44 129 LEU A CA 1
ATOM 1065 C C . LEU A 1 129 ? 10.010 0.374 -3.665 1.00 93.44 129 LEU A C 1
ATOM 1067 O O . LEU A 1 129 ? 9.857 1.545 -3.317 1.00 93.44 129 LEU A O 1
ATOM 1071 N N . TYR A 1 1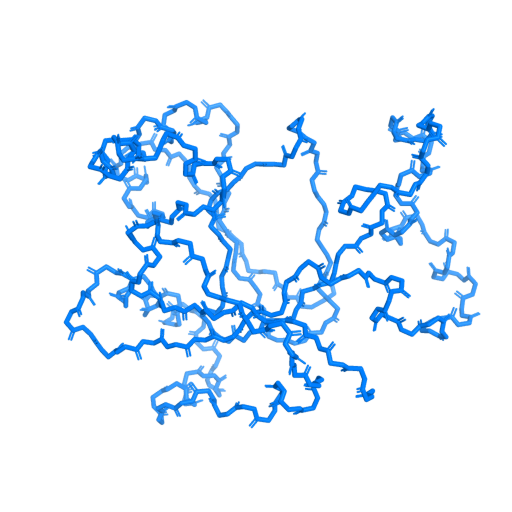30 ? 9.758 -0.664 -2.875 1.00 94.94 130 TYR A N 1
ATOM 1072 C CA . TYR A 1 130 ? 9.242 -0.550 -1.522 1.00 94.94 130 TYR A CA 1
ATOM 1073 C C . TYR A 1 130 ? 10.149 -1.308 -0.562 1.00 94.94 130 TYR A C 1
ATOM 1075 O O . TYR A 1 130 ? 10.411 -2.493 -0.770 1.00 94.94 130 TYR A O 1
ATOM 1083 N N . VAL A 1 131 ? 10.577 -0.646 0.509 1.00 95.12 131 VAL A N 1
ATOM 1084 C CA . VAL A 1 131 ? 11.287 -1.266 1.631 1.00 95.12 131 VAL A CA 1
ATOM 1085 C C . VAL A 1 131 ? 10.415 -1.103 2.867 1.00 95.12 131 VAL A C 1
ATOM 1087 O O . VAL A 1 131 ? 10.193 0.007 3.349 1.00 95.12 131 VAL A O 1
ATOM 1090 N N . GLY A 1 132 ? 9.861 -2.221 3.326 1.00 94.62 132 GLY A N 1
ATOM 1091 C CA . GLY A 1 132 ? 8.969 -2.274 4.478 1.00 94.62 132 GLY A CA 1
ATOM 1092 C C . GLY A 1 132 ? 9.595 -2.996 5.661 1.00 94.62 132 GLY A C 1
ATOM 1093 O O . GLY A 1 132 ? 10.531 -3.779 5.509 1.00 94.62 132 GLY A O 1
ATOM 1094 N N . MET A 1 133 ? 9.026 -2.748 6.833 1.00 92.94 133 MET A N 1
ATOM 1095 C CA . MET A 1 133 ? 9.257 -3.505 8.061 1.00 92.94 133 MET A CA 1
ATOM 1096 C C . MET A 1 133 ? 7.939 -4.087 8.581 1.00 92.94 133 MET A C 1
ATOM 1098 O O . MET A 1 133 ? 6.872 -3.857 8.002 1.00 92.94 133 MET A O 1
ATOM 1102 N N . MET A 1 134 ? 7.997 -4.857 9.666 1.00 92.62 134 MET A N 1
ATOM 1103 C CA . MET A 1 134 ? 6.790 -5.390 10.298 1.00 92.62 134 MET A CA 1
ATOM 1104 C C . MET A 1 134 ? 5.791 -4.257 10.591 1.00 92.62 134 MET A C 1
ATOM 1106 O O . MET A 1 134 ? 6.190 -3.197 11.056 1.00 92.62 134 MET A O 1
ATOM 1110 N N . TYR A 1 135 ? 4.514 -4.478 10.271 1.00 93.75 135 TYR A N 1
ATOM 1111 C CA . TYR A 1 135 ? 3.400 -3.516 10.366 1.00 93.75 135 TYR A CA 1
ATOM 1112 C C . TYR A 1 135 ? 3.437 -2.290 9.444 1.00 93.75 135 TYR A C 1
ATOM 1114 O O . TYR A 1 135 ? 2.424 -1.594 9.352 1.00 93.75 135 TYR A O 1
ATOM 1122 N N . SER A 1 136 ? 4.525 -2.046 8.702 1.00 95.06 136 SER A N 1
ATOM 1123 C CA . SER A 1 136 ? 4.471 -1.063 7.612 1.00 95.06 136 SER A CA 1
ATOM 1124 C C . SER A 1 136 ? 3.413 -1.481 6.588 1.00 95.06 136 SER A C 1
ATOM 1126 O O . SER A 1 136 ? 3.309 -2.657 6.223 1.00 95.06 136 SER A O 1
ATOM 1128 N N . SER A 1 137 ? 2.587 -0.533 6.158 1.00 95.50 137 SER A N 1
ATOM 1129 C CA . SER A 1 137 ? 1.372 -0.825 5.397 1.00 95.50 137 SER A CA 1
ATOM 1130 C C . SER A 1 137 ? 1.061 0.253 4.361 1.00 95.50 137 SER A C 1
ATOM 1132 O O . SER A 1 137 ? 1.594 1.360 4.395 1.00 95.50 137 SER A O 1
ATOM 1134 N N . PHE A 1 138 ? 0.196 -0.084 3.409 1.00 94.75 138 PHE A N 1
ATOM 1135 C CA . PHE A 1 138 ? -0.421 0.866 2.489 1.00 94.75 138 PHE A CA 1
ATOM 1136 C C . PHE A 1 138 ? -1.937 0.722 2.601 1.00 94.75 138 PHE A C 1
ATOM 1138 O O . PHE A 1 138 ? -2.454 -0.382 2.778 1.00 94.75 138 PHE A O 1
ATOM 1145 N N . CYS A 1 139 ? -2.640 1.847 2.547 1.00 96.88 139 CYS A N 1
ATOM 1146 C CA . CYS A 1 139 ? -4.084 1.895 2.732 1.00 96.88 139 CYS A CA 1
ATOM 1147 C C . CYS A 1 139 ? -4.837 1.342 1.518 1.00 96.88 139 CYS A C 1
ATOM 1149 O O . CYS A 1 139 ? -4.271 1.131 0.441 1.00 96.88 139 CYS A O 1
ATOM 1151 N N . TRP A 1 140 ? -6.142 1.132 1.686 1.00 97.31 140 TRP A N 1
ATOM 1152 C CA . TRP A 1 140 ? -7.016 0.707 0.600 1.00 97.31 140 TRP A CA 1
ATOM 1153 C C . TRP A 1 140 ? -7.013 1.733 -0.534 1.00 97.31 140 TRP A C 1
ATOM 1155 O O . TRP A 1 140 ? -7.305 2.907 -0.317 1.00 97.31 140 TRP A O 1
ATOM 1165 N N . HIS A 1 141 ? -6.731 1.270 -1.746 1.00 96.00 141 HIS A N 1
ATOM 1166 C CA . HIS A 1 141 ? -6.792 2.070 -2.962 1.00 96.00 141 HIS A CA 1
ATOM 1167 C C . HIS A 1 141 ? -7.064 1.178 -4.176 1.00 96.00 141 HIS A C 1
ATOM 1169 O O . HIS A 1 141 ? -7.078 -0.052 -4.088 1.00 96.00 141 HIS A O 1
ATOM 1175 N N . TYR A 1 142 ? -7.301 1.821 -5.311 1.00 94.12 142 TYR A N 1
ATOM 1176 C CA . TYR A 1 142 ? -7.208 1.218 -6.632 1.00 94.12 142 TYR A CA 1
ATOM 1177 C C . TYR A 1 142 ? -6.242 2.059 -7.464 1.00 94.12 142 TYR A C 1
ATOM 1179 O O . TYR A 1 142 ? -6.038 3.235 -7.174 1.00 94.12 142 TYR A O 1
ATOM 1187 N N . GLU A 1 143 ? -5.645 1.448 -8.480 1.00 94.62 143 GLU A N 1
ATOM 1188 C CA . GLU A 1 143 ? -4.642 2.111 -9.312 1.00 94.62 143 GLU A CA 1
ATOM 1189 C C . GLU A 1 143 ? -5.251 3.228 -10.164 1.00 94.62 143 GLU A C 1
ATOM 1191 O O . GLU A 1 143 ? -6.429 3.178 -10.548 1.00 94.62 143 GLU A O 1
ATOM 1196 N N . ASP A 1 144 ? -4.417 4.193 -10.545 1.00 90.62 144 ASP A N 1
ATOM 1197 C CA . ASP A 1 144 ? -4.788 5.251 -11.479 1.00 90.62 144 ASP A CA 1
ATOM 1198 C C . ASP A 1 144 ? -5.439 4.682 -12.741 1.00 90.62 144 ASP A C 1
ATOM 1200 O O . ASP A 1 144 ? -5.006 3.673 -13.306 1.00 90.62 144 ASP A O 1
ATOM 1204 N N . LEU A 1 145 ? -6.518 5.334 -13.186 1.00 91.06 145 LEU A N 1
ATOM 1205 C CA . LEU A 1 145 ? -7.315 4.911 -14.345 1.00 91.06 145 LEU A CA 1
ATOM 1206 C C . LEU A 1 145 ? -7.824 3.457 -14.257 1.00 91.06 145 LEU A C 1
ATOM 1208 O O . LEU A 1 145 ? -8.186 2.873 -15.279 1.00 91.06 145 LEU A O 1
ATOM 1212 N N . MET A 1 146 ? -7.872 2.878 -13.050 1.00 91.56 146 MET A N 1
ATOM 1213 C CA . MET A 1 146 ? -8.216 1.474 -12.804 1.00 91.56 146 MET A CA 1
ATOM 1214 C C . MET A 1 146 ? -7.322 0.503 -13.589 1.00 91.56 146 MET A C 1
ATOM 1216 O O . MET A 1 146 ? -7.781 -0.540 -14.064 1.00 91.56 146 MET A O 1
ATOM 1220 N N . MET A 1 147 ? -6.048 0.863 -13.760 1.00 93.56 147 MET A N 1
ATOM 1221 C CA . MET A 1 147 ? -5.061 -0.011 -14.381 1.00 93.56 147 MET A CA 1
ATOM 1222 C C . MET A 1 147 ? -4.790 -1.253 -13.527 1.00 93.56 147 MET A C 1
ATOM 1224 O O . MET A 1 147 ? -5.092 -1.322 -12.338 1.00 93.56 147 MET A O 1
ATOM 1228 N N . TYR A 1 148 ? -4.198 -2.262 -14.161 1.00 93.88 148 TYR A N 1
ATOM 1229 C CA . TYR A 1 148 ? -3.633 -3.389 -13.433 1.00 93.88 148 TYR A CA 1
ATOM 1230 C C . TYR A 1 148 ? -2.304 -2.978 -12.803 1.00 93.88 148 TYR A C 1
ATOM 1232 O O . TYR A 1 148 ? -1.480 -2.356 -13.475 1.00 93.88 148 TYR A O 1
ATOM 1240 N N . SER A 1 149 ? -2.056 -3.417 -11.572 1.00 94.31 149 SER A N 1
ATOM 1241 C CA . SER A 1 149 ? -0.724 -3.419 -10.976 1.00 94.31 149 SER A CA 1
ATOM 1242 C C . SER A 1 149 ? -0.116 -4.819 -10.976 1.00 94.31 149 SER A C 1
ATOM 1244 O O . SER A 1 149 ? -0.806 -5.843 -10.997 1.00 94.31 149 SER A O 1
ATOM 1246 N N . LEU A 1 150 ? 1.214 -4.860 -10.988 1.00 94.00 150 LEU A N 1
ATOM 1247 C CA . LEU A 1 150 ? 2.001 -6.060 -10.740 1.00 94.00 150 LEU A CA 1
ATOM 1248 C C . LEU A 1 150 ? 2.976 -5.746 -9.611 1.00 94.00 150 LEU A C 1
ATOM 1250 O O . LEU A 1 150 ? 3.600 -4.688 -9.616 1.00 94.00 150 LEU A O 1
ATOM 1254 N N . ASN A 1 151 ? 3.135 -6.674 -8.672 1.00 95.75 151 ASN A N 1
ATOM 1255 C CA . ASN A 1 151 ? 4.102 -6.566 -7.591 1.00 95.75 151 ASN A CA 1
ATOM 1256 C C . ASN A 1 151 ? 5.027 -7.789 -7.603 1.00 95.75 151 ASN A C 1
ATOM 1258 O O . ASN A 1 151 ? 4.550 -8.918 -7.704 1.00 95.75 151 ASN A O 1
ATOM 1262 N N . TYR A 1 152 ? 6.335 -7.560 -7.487 1.00 94.25 152 TYR A N 1
ATOM 1263 C CA . TYR A 1 152 ? 7.331 -8.615 -7.331 1.00 94.25 152 TYR A CA 1
ATOM 1264 C C . TYR A 1 152 ? 8.095 -8.414 -6.024 1.00 94.25 152 TYR A C 1
ATOM 1266 O O . TYR A 1 152 ? 8.609 -7.325 -5.755 1.00 94.25 152 TYR A O 1
ATOM 1274 N N . MET A 1 153 ? 8.168 -9.466 -5.211 1.00 94.25 153 MET A N 1
ATOM 1275 C CA . MET A 1 153 ? 8.862 -9.434 -3.931 1.00 94.25 153 MET A CA 1
ATOM 1276 C C . MET A 1 153 ? 10.273 -9.984 -4.111 1.00 94.25 153 MET A C 1
ATOM 1278 O O . MET A 1 153 ? 10.467 -11.192 -4.212 1.00 94.25 153 MET A O 1
ATOM 1282 N N . HIS A 1 154 ? 11.257 -9.086 -4.159 1.00 91.81 154 HIS A N 1
ATOM 1283 C CA . HIS A 1 154 ? 12.651 -9.466 -4.380 1.00 91.81 154 HIS A CA 1
ATOM 1284 C C . HIS A 1 154 ? 13.198 -10.351 -3.254 1.00 91.81 154 HIS A C 1
ATOM 1286 O O . HIS A 1 154 ? 13.699 -11.439 -3.521 1.00 91.81 154 HIS A O 1
ATOM 1292 N N . GLU A 1 155 ? 13.104 -9.884 -2.009 1.00 92.06 155 GLU A N 1
ATOM 1293 C CA . GLU A 1 155 ? 13.694 -10.522 -0.829 1.00 92.06 155 GLU A CA 1
ATOM 1294 C C . GLU A 1 155 ? 12.904 -10.144 0.438 1.00 92.06 155 GLU A C 1
ATOM 1296 O O . GLU A 1 155 ? 12.069 -9.235 0.409 1.00 92.06 155 GLU A O 1
ATOM 1301 N N . GLY A 1 156 ? 13.202 -10.814 1.557 1.00 92.00 156 GLY A N 1
ATOM 1302 C CA . GLY A 1 156 ? 12.698 -10.470 2.890 1.00 92.00 156 GLY A CA 1
ATOM 1303 C C . GLY A 1 156 ? 11.604 -11.394 3.430 1.00 92.00 156 GLY A C 1
ATOM 1304 O O . GLY A 1 156 ? 11.420 -12.520 2.970 1.00 92.00 156 GLY A O 1
ATOM 1305 N N . GLU A 1 157 ? 10.897 -10.919 4.455 1.00 91.69 157 GLU A N 1
ATOM 1306 C CA . GLU A 1 157 ? 9.732 -11.604 5.025 1.00 91.69 157 GLU A CA 1
ATOM 1307 C C . GLU A 1 157 ? 8.477 -11.309 4.200 1.00 91.69 157 GLU A C 1
ATOM 1309 O O . GLU A 1 157 ? 8.393 -10.272 3.546 1.00 91.69 157 GLU A O 1
ATOM 1314 N N . GLY A 1 158 ? 7.503 -12.221 4.205 1.00 91.75 158 GLY A N 1
ATOM 1315 C CA . GLY A 1 158 ? 6.370 -12.128 3.290 1.00 91.75 158 GLY A CA 1
ATOM 1316 C C . GLY A 1 158 ? 5.395 -10.978 3.578 1.00 91.75 158 GLY A C 1
ATOM 1317 O O . GLY A 1 158 ? 5.286 -10.462 4.690 1.00 91.75 158 GLY A O 1
ATOM 1318 N N . LYS A 1 159 ? 4.674 -10.571 2.529 1.00 96.12 159 LYS A N 1
ATOM 1319 C CA . LYS A 1 159 ? 3.706 -9.468 2.520 1.00 96.12 159 LYS A CA 1
ATOM 1320 C C . LYS A 1 159 ? 2.281 -10.015 2.498 1.00 96.12 159 LYS A C 1
ATOM 1322 O O . LYS A 1 159 ? 1.936 -10.827 1.638 1.00 96.12 159 LYS A O 1
ATOM 1327 N N . ILE A 1 160 ? 1.445 -9.558 3.427 1.00 97.31 160 ILE A N 1
ATOM 1328 C CA . ILE A 1 160 ? 0.019 -9.901 3.458 1.00 97.31 160 ILE A CA 1
ATOM 1329 C C . ILE A 1 160 ? -0.747 -8.899 2.595 1.00 97.31 160 ILE A C 1
ATOM 1331 O O . ILE A 1 160 ? -0.546 -7.692 2.703 1.00 97.31 160 ILE A O 1
ATOM 1335 N N . TRP A 1 161 ? -1.623 -9.418 1.740 1.00 98.31 161 TRP A N 1
ATOM 1336 C CA . TRP A 1 161 ? -2.481 -8.638 0.858 1.00 98.31 161 TRP A CA 1
ATOM 1337 C C . TRP A 1 161 ? -3.943 -8.911 1.156 1.00 98.31 161 TRP A C 1
ATOM 1339 O O . TRP A 1 161 ? -4.326 -10.067 1.354 1.00 98.31 161 TRP A O 1
ATOM 1349 N N . TYR A 1 162 ? -4.752 -7.860 1.052 1.00 98.50 162 TYR A N 1
ATOM 1350 C CA . TYR A 1 162 ? -6.201 -7.962 0.960 1.00 98.50 162 TYR A CA 1
ATOM 1351 C C . TYR A 1 162 ? -6.678 -7.349 -0.349 1.00 98.50 162 TYR A C 1
ATOM 1353 O O . TYR A 1 162 ? -6.183 -6.307 -0.771 1.00 98.50 162 TYR A O 1
ATOM 1361 N N . ALA A 1 163 ? -7.648 -7.993 -0.989 1.00 98.31 163 ALA A N 1
ATOM 1362 C CA . ALA A 1 163 ? -8.201 -7.543 -2.256 1.00 98.31 163 ALA A CA 1
ATOM 1363 C C . ALA A 1 163 ? -9.727 -7.605 -2.242 1.00 98.31 163 ALA A C 1
ATOM 1365 O O . ALA A 1 163 ? -10.324 -8.588 -1.794 1.00 98.31 163 ALA A O 1
ATOM 1366 N N . ILE A 1 164 ? -10.350 -6.560 -2.780 1.00 98.44 164 ILE A N 1
ATOM 1367 C CA . ILE A 1 164 ? -11.796 -6.456 -2.964 1.00 98.44 164 ILE A CA 1
ATOM 1368 C C . ILE A 1 164 ? -12.079 -6.517 -4.469 1.00 98.44 164 ILE A C 1
ATOM 1370 O O . ILE A 1 164 ? -11.470 -5.762 -5.229 1.00 98.44 164 ILE A O 1
ATOM 1374 N N . PRO A 1 165 ? -13.000 -7.375 -4.936 1.00 97.94 165 PRO A N 1
ATOM 1375 C CA . PRO A 1 165 ? -13.414 -7.367 -6.332 1.00 97.94 165 PRO A CA 1
ATOM 1376 C C . PRO A 1 165 ? -14.010 -6.018 -6.743 1.00 97.94 165 PRO A C 1
ATOM 1378 O O . PRO A 1 165 ? -14.781 -5.417 -5.994 1.00 97.94 165 PRO A O 1
ATOM 1381 N N . SER A 1 166 ? -13.737 -5.576 -7.971 1.00 96.94 166 SER A N 1
ATOM 1382 C CA . SER A 1 166 ? -14.163 -4.258 -8.471 1.00 96.94 166 SER A CA 1
ATOM 1383 C C . SER A 1 166 ? -15.675 -4.015 -8.389 1.00 96.94 166 SER A C 1
ATOM 1385 O O . SER A 1 166 ? -16.105 -2.889 -8.143 1.00 96.94 166 SER A O 1
ATOM 1387 N N . TYR A 1 167 ? -16.499 -5.062 -8.506 1.00 97.25 167 TYR A N 1
ATOM 1388 C CA . TYR A 1 167 ? -17.958 -4.961 -8.371 1.00 97.25 167 TYR A CA 1
ATOM 1389 C C . TYR A 1 167 ? -18.432 -4.615 -6.944 1.00 97.25 167 TYR A C 1
ATOM 1391 O O . TYR A 1 167 ? -19.592 -4.256 -6.755 1.00 97.25 167 TYR A O 1
ATOM 1399 N N . HIS A 1 168 ? -17.556 -4.684 -5.936 1.00 98.12 168 HIS A N 1
ATOM 1400 C CA . HIS A 1 168 ? -17.821 -4.206 -4.577 1.00 98.12 168 HIS A CA 1
ATOM 1401 C C . HIS A 1 168 ? -17.278 -2.798 -4.295 1.00 98.12 168 HIS A C 1
ATOM 1403 O O . HIS A 1 168 ? -17.518 -2.291 -3.199 1.00 98.12 168 HIS A O 1
ATOM 1409 N N . ARG A 1 169 ? -16.613 -2.140 -5.256 1.00 96.56 169 ARG A N 1
ATOM 1410 C CA . ARG A 1 169 ? -15.993 -0.813 -5.081 1.00 96.56 169 ARG A CA 1
ATOM 1411 C C . ARG A 1 169 ? -16.942 0.208 -4.457 1.00 96.56 169 ARG A C 1
ATOM 1413 O O . ARG A 1 169 ? -16.653 0.737 -3.395 1.00 96.56 169 ARG A O 1
ATOM 1420 N N . GLU A 1 170 ? -18.112 0.425 -5.054 1.00 97.25 170 GLU A N 1
ATOM 1421 C CA . GLU A 1 170 ? -19.076 1.414 -4.543 1.00 97.25 170 GLU A CA 1
ATOM 1422 C C . GLU A 1 170 ? -19.573 1.082 -3.132 1.00 97.25 170 GLU A C 1
ATOM 1424 O O . GLU A 1 170 ? -19.874 1.971 -2.339 1.00 97.25 170 GLU A O 1
ATOM 1429 N N . LYS A 1 171 ? -19.677 -0.211 -2.803 1.00 98.38 171 LYS A N 1
ATOM 1430 C CA . LYS A 1 171 ? -20.078 -0.647 -1.466 1.00 98.38 171 LYS A CA 1
ATOM 1431 C C . LYS A 1 171 ? -18.977 -0.359 -0.447 1.00 98.38 171 LYS A C 1
ATOM 1433 O O . LYS A 1 171 ? -19.290 0.144 0.626 1.00 98.38 171 LYS A O 1
ATOM 1438 N N . PHE A 1 172 ? -17.722 -0.632 -0.797 1.00 98.19 172 PHE A N 1
ATOM 1439 C CA . PHE A 1 172 ? -16.565 -0.255 0.011 1.00 98.19 172 PHE A CA 1
ATOM 1440 C C . PHE A 1 172 ? -16.507 1.265 0.228 1.00 98.19 172 PHE A C 1
ATOM 1442 O O . PHE A 1 172 ? -16.427 1.704 1.370 1.00 98.19 172 PHE A O 1
ATOM 1449 N N . GLU A 1 173 ? -16.634 2.066 -0.836 1.00 97.19 173 GLU A N 1
ATOM 1450 C CA . GLU A 1 173 ? -16.591 3.533 -0.747 1.00 97.19 173 GLU A CA 1
ATOM 1451 C C . GLU A 1 173 ? -17.689 4.088 0.175 1.00 97.19 173 GLU A C 1
ATOM 1453 O O . GLU A 1 173 ? -17.430 5.010 0.947 1.00 97.19 173 GLU A O 1
ATOM 1458 N N . ARG A 1 174 ? -18.904 3.518 0.139 1.00 97.75 174 ARG A N 1
ATOM 1459 C CA . ARG A 1 174 ? -19.980 3.881 1.077 1.00 97.75 174 ARG A CA 1
ATOM 1460 C C . ARG A 1 174 ? -19.623 3.535 2.520 1.00 97.75 174 ARG A C 1
ATOM 1462 O O . ARG A 1 174 ? -19.701 4.408 3.371 1.00 97.75 174 ARG A O 1
ATOM 1469 N N . LEU A 1 175 ? -19.170 2.309 2.785 1.00 98.00 17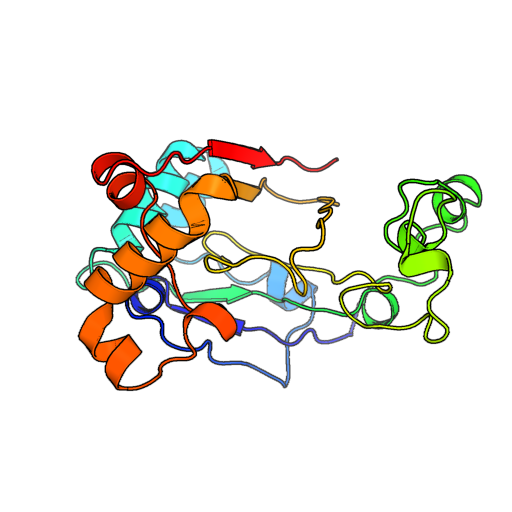5 LEU A N 1
ATOM 1470 C CA . LEU A 1 175 ? -18.785 1.885 4.138 1.00 98.00 175 LEU A CA 1
ATOM 1471 C C . LEU A 1 175 ? -17.633 2.725 4.705 1.00 98.00 175 LEU A C 1
ATOM 1473 O O . LEU A 1 175 ? -17.643 3.059 5.886 1.00 98.00 175 LEU A O 1
ATOM 1477 N N . ALA A 1 176 ? -16.661 3.100 3.869 1.00 96.94 176 ALA A N 1
ATOM 1478 C CA . ALA A 1 176 ? -15.590 4.010 4.257 1.00 96.94 176 ALA A CA 1
ATOM 1479 C C . ALA A 1 176 ? -16.128 5.392 4.633 1.00 96.94 176 ALA A C 1
ATOM 1481 O O . ALA A 1 176 ? -15.790 5.905 5.699 1.00 96.94 176 ALA A O 1
ATOM 1482 N N . LYS A 1 177 ? -17.001 5.965 3.796 1.00 96.12 177 LYS A N 1
ATOM 1483 C CA . LYS A 1 177 ? -17.649 7.256 4.065 1.00 96.12 177 LYS A CA 1
ATOM 1484 C C . LYS A 1 177 ? -18.494 7.228 5.331 1.00 96.12 177 LYS A C 1
ATOM 1486 O O . LYS A 1 177 ? -18.448 8.185 6.091 1.00 96.12 177 LYS A O 1
ATOM 1491 N N . ASP A 1 178 ? -19.201 6.134 5.586 1.00 96.00 178 ASP A N 1
ATOM 1492 C CA . ASP A 1 178 ? -20.026 5.980 6.782 1.00 96.00 178 ASP A CA 1
ATOM 1493 C C . ASP A 1 178 ? -19.157 5.841 8.044 1.00 96.00 178 ASP A C 1
ATOM 1495 O O . ASP A 1 178 ? -19.389 6.526 9.040 1.00 96.00 178 ASP A O 1
ATOM 1499 N N . LYS A 1 179 ? -18.116 4.994 8.005 1.00 95.12 179 LYS A N 1
ATOM 1500 C CA . LYS A 1 179 ? -17.235 4.736 9.159 1.00 95.12 179 LYS A CA 1
ATOM 1501 C C . LYS A 1 179 ? -16.336 5.928 9.502 1.00 95.12 179 LYS A C 1
ATOM 1503 O O . LYS A 1 179 ? -16.024 6.129 10.672 1.00 95.12 179 LYS A O 1
ATOM 1508 N N . LEU A 1 180 ? -15.954 6.732 8.510 1.00 95.19 180 LEU A N 1
ATOM 1509 C CA . LEU A 1 180 ? -15.079 7.901 8.659 1.00 95.19 180 LEU A CA 1
ATOM 1510 C C . LEU A 1 180 ? -15.807 9.214 8.327 1.00 95.19 180 LEU A C 1
ATOM 1512 O O . LEU A 1 180 ? -15.196 10.150 7.816 1.00 95.19 180 LEU A O 1
ATOM 1516 N N . ALA A 1 181 ? -17.111 9.302 8.608 1.00 95.19 181 ALA A N 1
ATOM 1517 C CA . ALA A 1 181 ? -17.963 10.412 8.169 1.00 95.19 181 ALA A CA 1
ATOM 1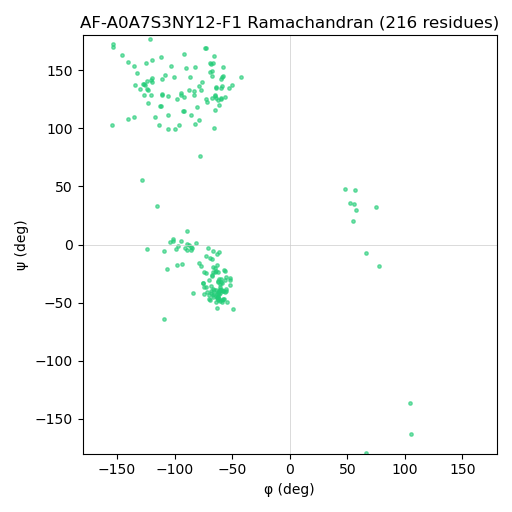518 C C . ALA A 1 181 ? -17.453 11.803 8.582 1.00 95.19 181 ALA A C 1
ATOM 1520 O O . ALA A 1 181 ? -17.506 12.740 7.783 1.00 95.19 181 ALA A O 1
ATOM 1521 N N . SER A 1 182 ? -16.924 11.945 9.803 1.00 94.25 182 SER A N 1
ATOM 1522 C CA . SER A 1 182 ? -16.312 13.201 10.261 1.00 94.25 182 SER A CA 1
ATOM 1523 C C . SER A 1 182 ? -15.101 13.579 9.410 1.00 94.25 182 SER A C 1
ATOM 1525 O O . SER A 1 182 ? -15.008 14.708 8.940 1.00 94.25 182 SER A O 1
ATOM 1527 N N . ARG A 1 183 ? -14.225 12.612 9.126 1.00 93.81 183 ARG A N 1
ATOM 1528 C CA . ARG A 1 183 ? -13.014 12.805 8.324 1.00 93.81 183 ARG A CA 1
ATOM 1529 C C . ARG A 1 183 ? -13.344 13.127 6.872 1.00 93.81 183 ARG A C 1
ATOM 1531 O O . ARG A 1 183 ? -12.783 14.068 6.337 1.00 93.81 183 ARG A O 1
ATOM 1538 N N . PHE A 1 184 ? -14.308 12.436 6.263 1.00 94.00 184 PHE A N 1
ATOM 1539 C CA . PHE A 1 184 ? -14.762 12.759 4.903 1.00 94.00 184 PHE A CA 1
ATOM 1540 C C . PHE A 1 184 ? -15.466 14.116 4.794 1.00 94.00 184 PHE A C 1
ATOM 1542 O O . PHE A 1 184 ? -15.521 14.692 3.709 1.00 94.00 184 PHE A O 1
ATOM 1549 N N . SER A 1 185 ? -16.025 14.621 5.898 1.00 94.00 185 SER A N 1
ATOM 1550 C CA . SER A 1 185 ? -16.595 15.972 5.947 1.00 94.00 185 SER A CA 1
ATOM 1551 C C . SER A 1 185 ? -15.506 17.048 6.004 1.00 94.00 185 SER A C 1
ATOM 1553 O O . SER A 1 185 ? -15.700 18.133 5.464 1.00 94.00 185 SER A O 1
ATOM 1555 N N . GLU A 1 186 ? -14.377 16.751 6.656 1.00 94.50 186 GLU A N 1
ATOM 1556 C CA . GLU A 1 186 ? -13.186 17.610 6.697 1.00 94.50 186 GLU A CA 1
ATOM 1557 C C . GLU A 1 186 ? -12.419 17.574 5.369 1.00 94.50 186 GLU A C 1
ATOM 1559 O O . GLU A 1 186 ? -12.001 18.616 4.868 1.00 94.50 186 GLU A O 1
ATOM 1564 N N . ASP A 1 187 ? -12.266 16.381 4.796 1.00 93.00 187 ASP A N 1
ATOM 1565 C CA . ASP A 1 187 ? -11.530 16.134 3.566 1.00 93.00 187 ASP A CA 1
ATOM 1566 C C . ASP A 1 187 ? -12.252 15.087 2.693 1.00 93.00 187 ASP A C 1
ATOM 1568 O O . ASP A 1 187 ? -12.259 13.894 3.006 1.00 93.00 187 ASP A O 1
ATOM 1572 N N . PRO A 1 188 ? -12.864 15.487 1.566 1.00 91.81 188 PRO A N 1
ATOM 1573 C CA . PRO A 1 188 ? -13.543 14.549 0.680 1.00 91.81 188 PRO A CA 1
ATOM 1574 C C . PRO A 1 188 ? -12.578 13.660 -0.129 1.00 91.81 188 PRO A C 1
ATOM 1576 O O . PRO A 1 188 ? -13.041 12.712 -0.770 1.00 91.81 188 PRO A O 1
ATOM 1579 N N . ASN A 1 189 ? -11.269 13.938 -0.117 1.00 91.19 189 ASN A N 1
ATOM 1580 C CA . ASN A 1 189 ? -10.274 13.286 -0.969 1.00 91.19 189 ASN A CA 1
ATOM 1581 C C . ASN A 1 189 ? -9.569 12.091 -0.315 1.00 91.19 189 ASN A C 1
ATOM 1583 O O . ASN A 1 189 ? -8.757 11.457 -0.973 1.00 91.19 189 ASN A O 1
ATOM 1587 N N . LEU A 1 190 ? -9.924 11.685 0.908 1.00 91.69 190 LEU A N 1
ATOM 1588 C CA . LEU A 1 190 ? -9.210 10.628 1.654 1.00 91.69 190 LEU A CA 1
ATOM 1589 C C . LEU A 1 190 ? -8.999 9.302 0.896 1.00 91.69 190 LEU A C 1
ATOM 1591 O O . LEU A 1 190 ? -8.022 8.595 1.147 1.00 91.69 190 LEU A O 1
ATOM 1595 N N . LEU A 1 191 ? -9.919 8.941 -0.008 1.00 91.00 191 LEU A N 1
ATOM 1596 C CA . LEU A 1 191 ? -9.781 7.760 -0.876 1.00 91.00 191 LEU A CA 1
ATOM 1597 C C . LEU A 1 191 ? -8.791 7.978 -2.026 1.00 91.00 191 LEU A C 1
ATOM 1599 O O . LEU A 1 191 ? -8.137 7.026 -2.436 1.00 91.00 191 LEU A O 1
ATOM 1603 N N . LEU A 1 192 ? -8.708 9.203 -2.548 1.00 88.69 192 LEU A N 1
ATOM 1604 C CA . LEU A 1 192 ? -7.745 9.603 -3.576 1.00 88.69 192 LEU A CA 1
ATOM 1605 C C . LEU A 1 192 ? -6.342 9.749 -2.978 1.00 88.69 192 LEU A C 1
ATOM 1607 O O . LEU A 1 192 ? -5.372 9.354 -3.609 1.00 88.69 192 LEU A O 1
ATOM 1611 N N . ASP A 1 193 ? -6.254 10.234 -1.740 1.00 88.81 193 ASP A N 1
ATOM 1612 C CA . ASP A 1 193 ? -4.990 10.433 -1.026 1.00 88.81 193 ASP A CA 1
ATOM 1613 C C . ASP A 1 193 ? -4.451 9.145 -0.378 1.00 88.81 193 ASP A C 1
ATOM 1615 O O . ASP A 1 193 ? -3.413 9.170 0.278 1.00 88.81 193 ASP A O 1
ATOM 1619 N N . ILE A 1 194 ? -5.145 8.011 -0.555 1.00 91.25 194 ILE A N 1
ATOM 1620 C CA . ILE A 1 194 ? -4.727 6.681 -0.081 1.00 91.25 194 ILE A CA 1
ATOM 1621 C C . ILE A 1 194 ? -4.482 6.679 1.442 1.00 91.25 194 ILE A C 1
ATOM 1623 O O . ILE A 1 194 ? -3.497 6.148 1.949 1.00 91.25 194 ILE A O 1
ATOM 1627 N N . ASN A 1 195 ? -5.417 7.256 2.201 1.00 92.06 195 ASN A N 1
ATOM 1628 C CA . ASN A 1 195 ? -5.330 7.330 3.666 1.00 92.06 195 ASN A CA 1
ATOM 1629 C C . ASN A 1 195 ? -6.345 6.424 4.383 1.00 92.06 195 ASN A C 1
ATOM 1631 O O . ASN A 1 195 ? -6.311 6.296 5.599 1.00 92.06 195 ASN A O 1
ATOM 1635 N N . VAL A 1 196 ? -7.257 5.763 3.665 1.00 94.88 196 VAL A N 1
ATOM 1636 C CA . VAL A 1 196 ? -8.332 4.972 4.288 1.00 94.88 196 VAL A CA 1
ATOM 1637 C C . VAL A 1 196 ? -7.876 3.549 4.617 1.00 94.88 196 VAL A C 1
ATOM 1639 O O . VAL A 1 196 ? -7.720 2.712 3.727 1.00 94.88 196 VAL A O 1
ATOM 1642 N N . MET A 1 197 ? -7.754 3.236 5.909 1.00 96.50 197 MET A N 1
ATOM 1643 C CA . MET A 1 197 ? -7.508 1.878 6.399 1.00 96.50 197 MET A CA 1
ATOM 1644 C C . MET A 1 197 ? -8.718 1.352 7.180 1.00 96.50 197 MET A C 1
ATOM 1646 O O . MET A 1 197 ? -9.114 1.915 8.196 1.00 96.50 197 MET A O 1
ATOM 1650 N N . LEU A 1 198 ? -9.307 0.251 6.707 1.00 96.62 198 LEU A N 1
ATOM 1651 C CA . LEU A 1 198 ? -10.441 -0.422 7.345 1.00 96.62 198 LEU A CA 1
ATOM 1652 C C . LEU A 1 198 ? -10.121 -1.897 7.559 1.00 96.62 198 LEU A C 1
ATOM 1654 O O . LEU A 1 198 ? -9.608 -2.546 6.646 1.00 96.62 198 LEU A O 1
ATOM 1658 N N . ASN A 1 199 ? -10.498 -2.429 8.722 1.00 97.25 199 ASN A N 1
ATOM 1659 C CA . ASN A 1 199 ? -10.366 -3.848 9.026 1.00 97.25 199 ASN A CA 1
ATOM 1660 C C . ASN A 1 199 ? -11.176 -4.710 8.022 1.00 97.25 199 ASN A C 1
ATOM 1662 O O . ASN A 1 199 ? -12.387 -4.501 7.876 1.00 97.25 199 ASN A O 1
ATOM 1666 N N . PRO A 1 200 ? -10.553 -5.690 7.335 1.00 97.88 200 PRO A N 1
ATOM 1667 C CA . PRO A 1 200 ? -11.222 -6.638 6.451 1.00 97.88 200 PRO A CA 1
ATOM 1668 C C . PRO A 1 200 ? -12.409 -7.358 7.095 1.00 97.88 200 PRO A C 1
ATOM 1670 O O . PRO A 1 200 ? -13.399 -7.607 6.410 1.00 97.88 200 PRO A O 1
ATOM 1673 N N . ALA A 1 201 ? -12.345 -7.659 8.397 1.00 97.12 201 ALA A N 1
ATOM 1674 C CA . ALA A 1 201 ? -13.440 -8.306 9.118 1.00 97.12 201 ALA A CA 1
ATOM 1675 C C . ALA A 1 201 ? -14.709 -7.441 9.093 1.00 97.12 201 ALA A C 1
ATOM 1677 O O . ALA A 1 201 ? -15.768 -7.921 8.694 1.00 97.12 201 ALA A O 1
ATOM 1678 N N . TYR A 1 202 ? -14.577 -6.139 9.375 1.00 97.44 202 TYR A N 1
ATOM 1679 C CA . TYR A 1 202 ? -15.678 -5.178 9.274 1.00 97.44 202 TYR A CA 1
ATOM 1680 C C . TYR A 1 202 ? -16.279 -5.140 7.858 1.00 97.44 202 TYR A C 1
ATOM 1682 O O . TYR A 1 202 ? -17.497 -5.069 7.693 1.00 97.44 202 TYR A O 1
ATOM 1690 N N . LEU A 1 203 ? -15.447 -5.220 6.815 1.00 98.31 203 LEU A N 1
ATOM 1691 C CA . LEU A 1 203 ? -15.921 -5.239 5.428 1.00 98.31 203 LEU A CA 1
ATOM 1692 C C . LEU A 1 203 ? -16.719 -6.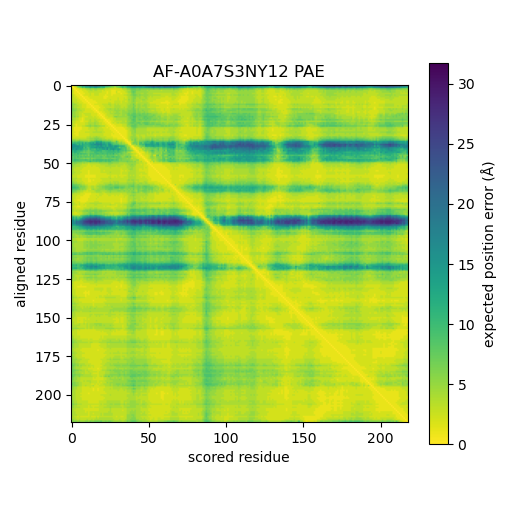513 5.113 1.00 98.31 203 LEU A C 1
ATOM 1694 O O . LEU A 1 203 ? -17.800 -6.432 4.522 1.00 98.31 203 LEU A O 1
ATOM 1698 N N . VAL A 1 204 ? -16.216 -7.675 5.537 1.00 98.38 204 VAL A N 1
ATOM 1699 C CA . VAL A 1 204 ? -16.876 -8.976 5.350 1.00 98.38 204 VAL A CA 1
ATOM 1700 C C . VAL A 1 204 ? -18.207 -9.034 6.096 1.00 98.38 204 VAL A C 1
ATOM 1702 O O . VAL A 1 204 ? -19.213 -9.428 5.505 1.00 98.38 204 VAL A O 1
ATOM 1705 N N . GLU A 1 205 ? -18.251 -8.574 7.347 1.00 98.31 205 GLU A N 1
ATOM 1706 C CA . GLU A 1 205 ? -19.479 -8.481 8.152 1.00 98.31 205 GLU A CA 1
ATOM 1707 C C . GLU A 1 205 ? -20.541 -7.598 7.490 1.00 98.31 205 GLU A C 1
ATOM 1709 O O . GLU A 1 205 ? -21.735 -7.885 7.558 1.00 98.31 205 GLU A O 1
ATOM 1714 N N . ASN A 1 206 ? -20.110 -6.562 6.769 1.00 98.38 206 ASN A N 1
ATOM 1715 C CA . ASN A 1 206 ? -20.988 -5.686 5.999 1.00 98.38 206 ASN A CA 1
ATOM 1716 C C . ASN A 1 206 ? -21.224 -6.182 4.561 1.00 98.38 206 ASN A C 1
ATOM 1718 O O . ASN A 1 206 ? -21.801 -5.473 3.734 1.00 98.38 206 ASN A O 1
ATOM 1722 N N . GLY A 1 207 ? -20.833 -7.417 4.236 1.00 98.06 207 GLY A N 1
ATOM 1723 C CA . GLY A 1 207 ? -21.117 -8.103 2.976 1.00 98.06 207 GLY A CA 1
ATOM 1724 C C . GLY A 1 207 ? -20.288 -7.620 1.784 1.00 98.06 207 GLY A C 1
ATOM 1725 O O . GLY A 1 207 ? -20.812 -7.567 0.666 1.00 98.06 207 GLY A O 1
ATOM 1726 N N . VAL A 1 208 ? -19.049 -7.187 2.006 1.00 98.56 208 VAL A N 1
ATOM 1727 C CA . VAL A 1 208 ? -18.035 -7.007 0.957 1.00 98.56 208 VAL A CA 1
ATOM 1728 C C . VAL A 1 208 ? -17.192 -8.276 0.889 1.00 98.56 208 VAL A C 1
ATOM 1730 O O . VAL A 1 208 ? -16.678 -8.735 1.904 1.00 98.56 208 VAL A O 1
ATOM 1733 N N . HIS A 1 209 ? -17.031 -8.856 -0.300 1.00 98.44 209 HIS A N 1
ATOM 1734 C CA . HIS A 1 209 ? -16.107 -9.977 -0.460 1.00 98.44 209 HIS A CA 1
ATOM 1735 C C . HIS A 1 209 ? -14.664 -9.472 -0.394 1.00 98.44 209 HIS A C 1
ATOM 1737 O O . HIS A 1 209 ? -14.284 -8.594 -1.170 1.00 98.44 209 HIS A O 1
ATOM 1743 N N . VAL A 1 210 ? -13.870 -10.057 0.502 1.00 98.62 210 VAL A N 1
ATOM 1744 C CA . VAL A 1 210 ? -12.443 -9.768 0.655 1.00 98.62 210 VAL A CA 1
ATOM 1745 C C . VAL A 1 210 ? -11.657 -11.063 0.498 1.00 98.62 210 VAL A C 1
ATOM 1747 O O . VAL A 1 210 ? -12.000 -12.084 1.092 1.00 98.62 210 VAL A O 1
ATOM 1750 N N . TYR A 1 211 ? -10.599 -11.017 -0.301 1.00 98.38 211 TYR A N 1
ATOM 1751 C CA . TYR A 1 211 ? -9.651 -12.111 -0.483 1.00 98.38 211 TYR A CA 1
ATOM 1752 C C . TYR A 1 211 ? -8.333 -11.757 0.189 1.00 98.38 211 TYR A C 1
ATOM 1754 O O . TYR A 1 211 ? -7.935 -10.596 0.175 1.00 98.38 211 TYR A O 1
ATOM 1762 N N . ARG A 1 212 ? -7.652 -12.760 0.746 1.00 97.50 212 ARG A N 1
ATOM 1763 C CA . ARG A 1 212 ? -6.354 -12.615 1.411 1.00 97.50 212 ARG A CA 1
ATOM 1764 C C . ARG A 1 212 ? -5.312 -13.481 0.717 1.00 97.50 212 ARG A C 1
ATOM 1766 O O . ARG A 1 212 ? -5.605 -14.622 0.365 1.00 97.50 212 ARG A O 1
ATOM 1773 N N . THR A 1 213 ? -4.088 -12.982 0.590 1.00 97.31 213 THR A N 1
ATOM 1774 C CA . THR A 1 213 ? -2.934 -13.8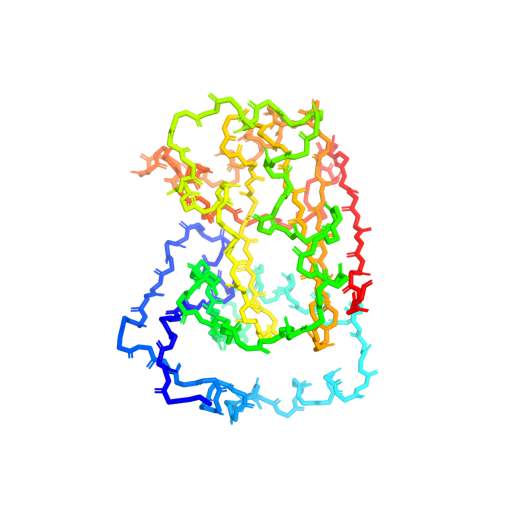19 0.242 1.00 97.31 213 THR A CA 1
ATOM 1775 C C . THR A 1 213 ? -1.689 -13.411 1.016 1.00 97.31 213 THR A C 1
ATOM 1777 O O . THR A 1 213 ? -1.573 -12.284 1.490 1.00 97.31 213 THR A O 1
ATOM 1780 N N . HIS A 1 214 ? -0.759 -14.351 1.138 1.00 95.81 214 HIS A N 1
ATOM 1781 C CA . HIS A 1 214 ? 0.560 -14.137 1.706 1.00 95.81 214 HIS A CA 1
ATOM 1782 C C . HIS A 1 214 ? 1.594 -14.308 0.588 1.00 95.81 214 HIS A C 1
ATOM 1784 O O . HIS A 1 214 ? 1.893 -15.426 0.165 1.00 95.81 214 HIS A O 1
ATOM 1790 N N . GLN A 1 215 ? 2.109 -13.187 0.090 1.00 96.81 215 GLN A N 1
ATOM 1791 C CA . GLN A 1 215 ? 3.146 -13.143 -0.934 1.00 96.81 215 GLN A CA 1
ATOM 1792 C C . GLN A 1 215 ? 4.506 -13.383 -0.277 1.00 96.81 215 GLN A C 1
ATOM 1794 O O . GLN A 1 215 ? 4.928 -12.607 0.577 1.00 96.81 215 GLN A O 1
ATOM 1799 N N . LYS A 1 216 ? 5.182 -14.461 -0.670 1.00 95.94 216 LYS A N 1
ATOM 1800 C CA . LYS A 1 216 ? 6.568 -14.749 -0.277 1.00 95.94 216 LYS A CA 1
ATOM 1801 C C . LYS A 1 216 ? 7.534 -14.165 -1.320 1.00 95.94 216 LYS A C 1
ATOM 1803 O O . LYS A 1 216 ? 7.075 -13.859 -2.418 1.00 95.94 216 LYS A O 1
ATOM 1808 N N . PRO A 1 217 ? 8.836 -14.031 -1.012 1.00 95.00 217 PRO A N 1
ATOM 1809 C CA . PRO A 1 217 ? 9.830 -13.676 -2.020 1.00 95.00 217 PRO A CA 1
ATOM 1810 C C . PRO A 1 217 ? 9.869 -14.666 -3.190 1.00 95.00 217 PRO A C 1
ATOM 1812 O O . PRO A 1 217 ? 9.736 -15.876 -2.971 1.00 95.00 217 PRO A O 1
ATOM 1815 N N . GLY A 1 218 ? 10.121 -14.143 -4.394 1.00 90.81 218 GLY A N 1
ATOM 1816 C CA . GLY A 1 218 ? 10.063 -14.882 -5.666 1.00 90.81 218 GLY A CA 1
ATOM 1817 C C . GLY A 1 218 ? 8.672 -14.940 -6.288 1.00 90.81 218 GLY A C 1
ATOM 1818 O O . GLY A 1 218 ? 8.531 -15.719 -7.256 1.00 90.81 218 GLY A O 1
#

Organism: Euplotes crassus (NCBI:txid5936)

Foldseek 3Di:
DPDFFKKWKDFLQCLQQLDDTDIDPVGHDPVRQVPDDQDDPVSVVCVVVVPVVVLVVVSVVSNPDPPDDTGMFIKRWLAFCVVPPDPVPDPPPCQVPPCPNLLCVCCDPPHPNVPDPPCDDRVPNTNMDIDGDRSDDFADAADVVNDDDDDAAADDAKDKDKDFPPVCVVVVVVVQCVSNVVVCVVPVCSRVSRSHHDDVVVCVVSPTDMDMDIGHHD

Radius of gyration: 18.71 Å; Cα contacts (8 Å, |Δi|>4): 286; chains: 1; bounding box: 46×35×52 Å

Sequence (218 aa):
SSKRMPIRLQTVQELSQAKPFDTNEEGVTFQEFMNKDPGSNTFKNLIDTKDYDQIERNFWEFLENPDSETVQVDYASDLKSDEFMAKEASEDANYQNHPWNMNRLHLQKNSLLQFCEDKYISGITKSWLYVGMMYSSFCWHYEDLMMYSLNYMHEGEGKIWYAIPSYHREKFERLAKDKLASRFSEDPNLLLDINVMLNPAYLVENGVHVYRTHQKPG

pLDDT: mean 89.85, std 8.95, range [46.84, 98.62]

Solvent-accessible surface area (backbone atoms only — not comparable to full-atom values): 13180 Å² total; per-residue (Å²): 118,90,60,56,44,43,29,35,44,43,50,48,43,45,34,58,65,45,50,80,70,51,71,42,79,82,37,43,28,62,66,58,59,73,67,52,77,88,64,57,72,70,50,54,53,45,62,75,68,62,44,59,69,59,52,53,52,48,50,55,49,37,27,73,34,84,88,48,82,86,48,75,34,53,27,31,57,79,37,50,38,87,78,73,45,64,91,70,78,54,84,46,65,65,60,74,66,32,76,82,32,64,72,41,40,38,66,36,95,87,34,76,58,53,74,45,86,74,70,75,40,79,73,73,37,34,46,59,40,73,52,72,48,86,87,41,82,81,43,57,69,78,49,77,96,72,48,89,85,84,88,82,44,82,67,75,80,65,48,79,45,78,47,65,56,75,94,41,46,71,60,51,54,48,53,50,44,65,77,38,42,71,52,42,71,76,39,81,50,44,64,81,70,40,23,41,43,74,62,64,66,64,41,42,77,72,71,39,71,73,48,76,49,75,46,57,53,112

Nearest PDB structures (foldseek):
  5yko-assembly1_A  TM=8.494E-01  e=5.783E-14  Arabidopsis thaliana
  5ykn-assembly1_A  TM=8.493E-01  e=8.924E-14  Arabidopsis thaliana
  5v9t-assembly2_B  TM=8.736E-01  e=1.045E-10  Homo sapiens
  5k4l-assembly1_A  TM=8.727E-01  e=2.647E-10  Homo sapiens
  4igp-assembly1_A  TM=8.535E-01  e=4.305E-09  Oryza sativa Japonica Group

Mean predicted aligned error: 5.12 Å

InterPro domains:
  IPR003347 JmjC domain [PF02373] (128-218)
  IPR003347 JmjC domain [PS51184] (94-218)
  IPR003347 JmjC domain [SM00558] (94-218)